Protein AF-0000000085166674 (afdb_homodimer)

Solvent-accessible surface area (backbone atoms only — not comparable to full-atom values): 11772 Å² total; per-residue (Å²): 136,63,72,42,78,41,82,43,73,46,88,88,40,80,41,84,42,77,39,52,78,85,43,55,67,55,48,51,47,13,45,51,51,47,33,51,43,28,47,54,45,48,70,67,62,82,56,75,58,70,41,57,31,26,42,51,33,25,36,53,46,33,36,51,39,54,46,49,56,43,70,44,72,99,48,59,81,60,51,73,67,53,46,55,50,47,50,51,46,48,52,46,48,52,48,54,67,60,43,74,74,60,71,81,116,134,62,74,42,79,42,82,43,71,45,90,88,38,81,41,84,43,77,38,50,76,84,42,56,66,56,48,51,48,13,46,52,51,46,33,50,42,28,48,52,46,48,70,67,62,81,56,75,59,69,42,56,29,26,43,50,32,24,33,53,45,34,36,51,39,52,48,49,57,42,69,44,71,99,49,59,80,60,50,72,68,53,45,54,50,46,50,50,45,48,52,46,47,52,49,55,68,61,43,74,76,59,72,80,117

Radius of gyration: 18.5 Å; Cα contacts (8 Å, |Δi|>4): 205; chains: 2; bounding box: 63×45×44 Å

Structure (mmCIF, N/CA/C/O backbone):
data_AF-0000000085166674-model_v1
#
loop_
_entity.id
_entity.type
_entity.pdbx_description
1 polymer 'Cell division protein ZapA'
#
loop_
_atom_site.group_PDB
_atom_site.id
_atom_site.type_symbol
_atom_site.label_atom_id
_atom_site.label_alt_id
_atom_site.label_comp_id
_atom_site.label_asym_id
_atom_site.label_entity_id
_atom_site.label_seq_id
_atom_site.pdbx_PDB_ins_code
_atom_site.Cartn_x
_atom_site.Cartn_y
_atom_site.Cartn_z
_atom_site.occupancy
_atom_site.B_iso_or_equiv
_atom_site.auth_seq_id
_atom_site.auth_comp_id
_atom_site.auth_asym_id
_atom_site.auth_atom_id
_atom_site.pdbx_PDB_model_num
ATOM 1 N N . MET A 1 1 ? -24.234 -0.549 10.914 1 54.66 1 MET A N 1
ATOM 2 C CA . MET A 1 1 ? -23.578 0.033 9.742 1 54.66 1 MET A CA 1
ATOM 3 C C . MET A 1 1 ? -23.438 -0.997 8.625 1 54.66 1 MET A C 1
ATOM 5 O O . MET A 1 1 ? -23.031 -2.135 8.875 1 54.66 1 MET A O 1
ATOM 9 N N . SER A 1 2 ? -24.25 -0.96 7.48 1 74.69 2 SER A N 1
ATOM 10 C CA . SER A 1 2 ? -24.453 -1.969 6.445 1 74.69 2 SER A CA 1
ATOM 11 C C . SER A 1 2 ? -23.203 -2.109 5.566 1 74.69 2 SER A C 1
ATOM 13 O O . SER A 1 2 ? -22.594 -1.109 5.184 1 74.69 2 SER A O 1
ATOM 15 N N . THR A 1 3 ? -22.578 -3.293 5.539 1 79.88 3 THR A N 1
ATOM 16 C CA . THR A 1 3 ? -21.453 -3.594 4.66 1 79.88 3 THR A CA 1
ATOM 17 C C . THR A 1 3 ? -21.938 -3.867 3.238 1 79.88 3 THR A C 1
ATOM 19 O O . THR A 1 3 ? -22.953 -4.539 3.039 1 79.88 3 THR A O 1
ATOM 22 N N . ILE A 1 4 ? -21.344 -3.129 2.271 1 84.06 4 ILE A N 1
ATOM 23 C CA . ILE A 1 4 ? -21.672 -3.338 0.869 1 84.06 4 ILE A CA 1
ATOM 24 C C . ILE A 1 4 ? -20.5 -4 0.149 1 84.06 4 ILE A C 1
ATOM 26 O O . ILE A 1 4 ? -19.344 -3.82 0.535 1 84.06 4 ILE A O 1
ATOM 30 N N . GLN A 1 5 ? -20.938 -4.797 -0.819 1 88.25 5 GLN A N 1
ATOM 31 C CA . GLN A 1 5 ? -19.938 -5.477 -1.628 1 88.25 5 GLN A CA 1
ATOM 32 C C . GLN A 1 5 ? -19.703 -4.746 -2.947 1 88.25 5 GLN A C 1
ATOM 34 O O . GLN A 1 5 ? -20.656 -4.344 -3.617 1 88.25 5 GLN A O 1
ATOM 39 N N . ILE A 1 6 ? -18.406 -4.547 -3.213 1 87.19 6 ILE A N 1
ATOM 40 C CA . ILE A 1 6 ? -18.078 -3.906 -4.48 1 87.19 6 ILE A CA 1
ATOM 41 C C . ILE A 1 6 ? -17.156 -4.812 -5.293 1 87.19 6 ILE A C 1
ATOM 43 O O . ILE A 1 6 ? -16.375 -5.582 -4.723 1 87.19 6 ILE A O 1
ATOM 47 N N . GLN A 1 7 ? -17.344 -4.703 -6.676 1 91.94 7 GLN A N 1
ATOM 48 C CA . GLN A 1 7 ? -16.469 -5.438 -7.582 1 91.94 7 GLN A CA 1
ATOM 49 C C . GLN A 1 7 ? -15.383 -4.531 -8.148 1 91.94 7 GLN A C 1
ATOM 51 O O . GLN A 1 7 ? -15.664 -3.426 -8.617 1 91.94 7 GLN A O 1
ATOM 56 N N . ALA A 1 8 ? -14.141 -5.023 -8 1 91.88 8 ALA A N 1
ATOM 57 C CA . ALA A 1 8 ? -13.016 -4.262 -8.531 1 91.88 8 ALA A CA 1
ATOM 58 C C . ALA A 1 8 ? -12.141 -5.125 -9.43 1 91.88 8 ALA A C 1
ATOM 60 O O . ALA A 1 8 ? -12.062 -6.344 -9.25 1 91.88 8 ALA A O 1
ATOM 61 N N . MET A 1 9 ? -11.609 -4.441 -10.461 1 94 9 MET A N 1
ATOM 62 C CA . MET A 1 9 ? -10.688 -5.125 -11.367 1 94 9 MET A CA 1
ATOM 63 C C . MET A 1 9 ? -9.258 -4.633 -11.172 1 94 9 MET A C 1
ATOM 65 O O . MET A 1 9 ? -8.992 -3.436 -11.273 1 94 9 MET A O 1
ATOM 69 N N . ILE A 1 10 ? -8.414 -5.59 -10.805 1 95.56 10 ILE A N 1
ATOM 70 C CA . ILE A 1 10 ? -7 -5.262 -10.641 1 95.56 10 ILE A CA 1
ATOM 71 C C . ILE A 1 10 ? -6.152 -6.176 -11.523 1 95.56 10 ILE A C 1
ATOM 73 O O . ILE A 1 10 ? -6.207 -7.402 -11.391 1 95.56 10 ILE A O 1
ATOM 77 N N . MET A 1 11 ? -5.332 -5.582 -12.367 1 94.31 11 MET A N 1
ATOM 78 C CA . MET A 1 11 ? -4.484 -6.336 -13.289 1 94.31 11 MET A CA 1
ATOM 79 C C . MET A 1 11 ? -5.297 -7.375 -14.055 1 94.31 11 MET A C 1
ATOM 81 O O . MET A 1 11 ? -4.902 -8.539 -14.133 1 94.31 11 MET A O 1
ATOM 85 N N . GLY A 1 12 ? -6.461 -7.004 -14.453 1 92.44 12 GLY A N 1
ATOM 86 C CA . GLY A 1 12 ? -7.312 -7.855 -15.266 1 92.44 12 GLY A CA 1
ATOM 87 C C . GLY A 1 12 ? -8.055 -8.898 -14.461 1 92.44 12 GLY A C 1
ATOM 88 O O . GLY A 1 12 ? -8.797 -9.711 -15.023 1 92.44 12 GLY A O 1
ATOM 89 N N . GLN A 1 13 ? -7.887 -8.93 -13.18 1 92.44 13 GLN A N 1
ATOM 90 C CA . GLN A 1 13 ? 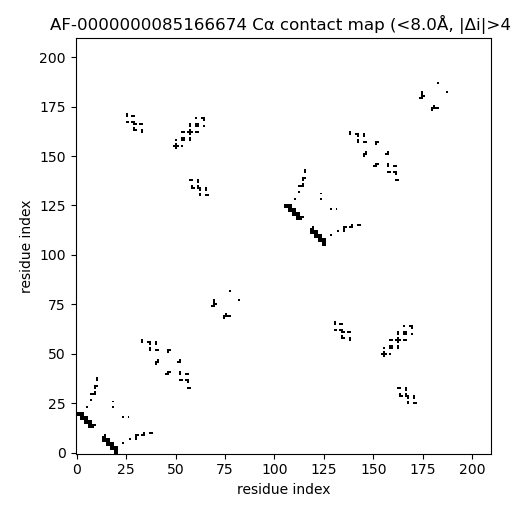-8.555 -9.883 -12.297 1 92.44 13 GLN A CA 1
ATOM 91 C C . GLN A 1 13 ? -9.641 -9.203 -11.469 1 92.44 13 GLN A C 1
ATOM 93 O O . GLN A 1 13 ? -9.445 -8.094 -10.977 1 92.44 13 GLN A O 1
ATOM 98 N N . SER A 1 14 ? -10.758 -9.875 -11.336 1 93.19 14 SER A N 1
ATOM 99 C CA . SER A 1 14 ? -11.898 -9.32 -10.609 1 93.19 14 SER A CA 1
ATOM 100 C C . SER A 1 14 ? -11.852 -9.703 -9.133 1 93.19 14 SER A C 1
ATOM 102 O O . SER A 1 14 ? -11.578 -10.859 -8.797 1 93.19 14 SER A O 1
ATOM 104 N N . TYR A 1 15 ? -12.031 -8.703 -8.289 1 90.31 15 TYR A N 1
ATOM 105 C CA . TYR A 1 15 ? -12.055 -8.898 -6.844 1 90.31 15 TYR A CA 1
ATOM 106 C C . TYR A 1 15 ? -13.352 -8.375 -6.238 1 90.31 15 TYR A C 1
ATOM 108 O O . TYR A 1 15 ? -13.852 -7.324 -6.652 1 90.31 15 TYR A O 1
ATOM 116 N N . THR A 1 16 ? -13.93 -9.148 -5.316 1 91.25 16 THR A N 1
ATOM 117 C CA . THR A 1 16 ? -15.094 -8.695 -4.562 1 91.25 16 THR A CA 1
ATOM 118 C C . THR A 1 16 ? -14.68 -8.141 -3.203 1 91.25 16 THR A C 1
ATOM 120 O O . THR A 1 16 ? -14.133 -8.875 -2.371 1 91.25 16 THR A O 1
ATOM 123 N N . LEU A 1 17 ? -14.891 -6.848 -3.047 1 88.5 17 LEU A N 1
ATOM 124 C CA . LEU A 1 17 ? -14.469 -6.16 -1.83 1 88.5 17 LEU A CA 1
ATOM 125 C C . LEU A 1 17 ? -15.672 -5.699 -1.019 1 88.5 17 LEU A C 1
ATOM 127 O O . LEU A 1 17 ? -16.703 -5.312 -1.585 1 88.5 17 LEU A O 1
ATOM 131 N N . ALA A 1 18 ? -15.523 -5.859 0.328 1 85.06 18 ALA A N 1
ATOM 132 C CA . ALA A 1 18 ? -16.578 -5.391 1.219 1 85.06 18 ALA A CA 1
ATOM 133 C C . ALA A 1 18 ? -16.172 -4.109 1.938 1 85.06 18 ALA A C 1
ATOM 135 O O . ALA A 1 18 ? -15.023 -3.98 2.375 1 85.06 18 ALA A O 1
ATOM 136 N N . CYS A 1 19 ? -17.031 -3.182 1.914 1 81.94 19 CYS A N 1
ATOM 137 C CA . CYS A 1 19 ? -16.75 -1.935 2.623 1 81.94 19 CYS A CA 1
ATOM 138 C C . CYS A 1 19 ? -18.031 -1.372 3.24 1 81.94 19 CYS A C 1
ATOM 140 O O . CYS A 1 19 ? -19.125 -1.852 2.951 1 81.94 19 CYS A O 1
ATOM 142 N N . GLN A 1 20 ? -17.781 -0.465 4.23 1 78.44 20 GLN A N 1
ATOM 143 C CA . GLN A 1 20 ? -18.922 0.229 4.824 1 78.44 20 GLN A CA 1
ATOM 144 C C . GLN A 1 20 ? -19.562 1.202 3.834 1 78.44 20 GLN A C 1
ATOM 146 O O . GLN A 1 20 ? -18.875 1.704 2.934 1 78.44 20 GLN A O 1
ATOM 151 N N . GLU A 1 21 ? -20.844 1.424 4.207 1 79.75 21 GLU A N 1
ATOM 152 C CA . GLU A 1 21 ? -21.562 2.391 3.379 1 79.75 21 GLU A CA 1
ATOM 153 C C . GLU A 1 21 ? -20.906 3.77 3.453 1 79.75 21 GLU A C 1
ATOM 155 O O . GLU A 1 21 ? -20.578 4.25 4.543 1 79.75 21 GLU A O 1
ATOM 160 N N . GLY A 1 22 ? -20.453 4.383 2.367 1 77.69 22 GLY A N 1
ATOM 161 C CA . GLY A 1 22 ? -19.812 5.691 2.344 1 77.69 22 GLY A CA 1
ATOM 162 C C . GLY A 1 22 ? -18.344 5.633 2.029 1 77.69 22 GLY A C 1
ATOM 163 O O . GLY A 1 22 ? -17.719 6.652 1.712 1 77.69 22 GLY A O 1
ATOM 164 N N . GLU A 1 23 ? -17.828 4.438 2.123 1 76.5 23 GLU A N 1
ATOM 165 C CA . GLU A 1 23 ? -16.406 4.277 1.884 1 76.5 23 GLU A CA 1
ATOM 166 C C . GLU A 1 23 ? -16.125 3.744 0.479 1 76.5 23 GLU A C 1
ATOM 168 O O . GLU A 1 23 ? -14.992 3.438 0.132 1 76.5 23 GLU A O 1
ATOM 173 N N . GLN A 1 24 ? -17.125 3.729 -0.281 1 83 24 GLN A N 1
ATOM 174 C CA . GLN A 1 24 ? -17.031 3.131 -1.608 1 83 24 GLN A CA 1
ATOM 175 C C . GLN A 1 24 ? -16.078 3.922 -2.502 1 83 24 GLN A C 1
ATOM 177 O O . GLN A 1 24 ? -15.242 3.342 -3.188 1 83 24 GLN A O 1
ATOM 182 N N . ALA A 1 25 ? -16.266 5.191 -2.447 1 82.44 25 ALA A N 1
ATOM 183 C CA . ALA A 1 25 ? -15.438 6.055 -3.289 1 82.44 25 ALA A CA 1
ATOM 184 C C . ALA A 1 25 ? -13.961 5.934 -2.918 1 82.44 25 ALA A C 1
ATOM 186 O O . ALA A 1 25 ? -13.102 5.836 -3.795 1 82.44 25 ALA A O 1
ATOM 187 N N . ALA A 1 26 ? -13.734 5.871 -1.628 1 79.56 26 ALA A N 1
ATOM 188 C CA . ALA A 1 26 ? -12.367 5.742 -1.144 1 79.56 26 ALA A CA 1
ATOM 189 C C . ALA A 1 26 ? -11.758 4.402 -1.558 1 79.56 26 ALA A C 1
ATOM 191 O O . ALA A 1 26 ? -10.594 4.332 -1.948 1 79.56 26 ALA A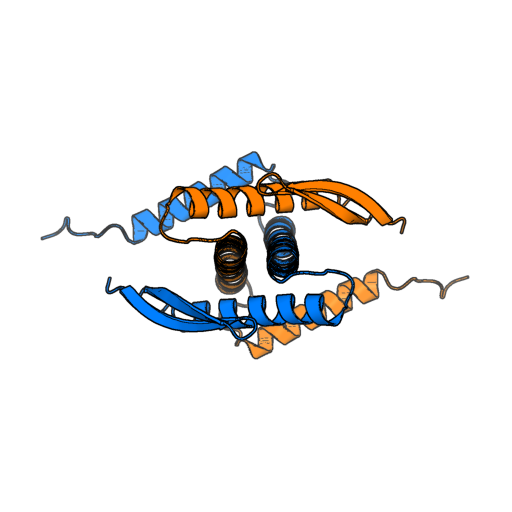 O 1
ATOM 192 N N . LEU A 1 27 ? -12.602 3.389 -1.561 1 86.12 27 LEU A N 1
ATOM 193 C CA . LEU A 1 27 ? -12.156 2.051 -1.93 1 86.12 27 LEU A CA 1
ATOM 194 C C . LEU A 1 27 ? -11.859 1.97 -3.424 1 86.12 27 LEU A C 1
ATOM 196 O O . LEU A 1 27 ? -10.875 1.347 -3.836 1 86.12 27 LEU A O 1
ATOM 200 N N . HIS A 1 28 ? -12.625 2.633 -4.145 1 90.12 28 HIS A N 1
ATOM 201 C CA . HIS A 1 28 ? -12.414 2.654 -5.586 1 90.12 28 HIS A CA 1
ATOM 202 C C . HIS A 1 28 ? -11.102 3.354 -5.938 1 90.12 28 HIS A C 1
ATOM 204 O O . HIS A 1 28 ? -10.383 2.916 -6.836 1 90.12 28 HIS A O 1
ATOM 210 N N . HIS A 1 29 ? -10.844 4.336 -5.195 1 89.5 29 HIS A N 1
ATOM 211 C CA . HIS A 1 29 ? -9.594 5.062 -5.414 1 89.5 29 HIS A CA 1
ATOM 212 C C . HIS A 1 29 ? -8.391 4.211 -5.035 1 89.5 29 HIS A C 1
ATOM 214 O O . HIS A 1 29 ? -7.367 4.23 -5.727 1 89.5 29 HIS A O 1
ATOM 220 N N . ALA A 1 30 ? -8.555 3.562 -3.965 1 92.12 30 ALA A N 1
ATOM 221 C CA . ALA A 1 30 ? -7.488 2.668 -3.529 1 92.12 30 ALA A CA 1
ATOM 222 C C . ALA A 1 30 ? -7.219 1.59 -4.574 1 92.12 30 ALA A C 1
ATOM 224 O O . ALA A 1 30 ? -6.062 1.289 -4.879 1 92.12 30 ALA A O 1
ATOM 225 N N . VAL A 1 31 ? -8.281 1.129 -5.137 1 95.19 31 VAL A N 1
ATOM 226 C CA . VAL A 1 31 ? -8.188 0.101 -6.168 1 95.19 31 VAL A CA 1
ATOM 227 C C . VAL A 1 31 ? -7.449 0.659 -7.383 1 95.19 31 VAL A C 1
ATOM 229 O O . VAL A 1 31 ? -6.531 0.023 -7.906 1 95.19 31 VAL A O 1
ATOM 232 N N . ALA A 1 32 ? -7.84 1.795 -7.805 1 93.19 32 ALA A N 1
ATOM 233 C CA . ALA A 1 32 ? -7.234 2.434 -8.977 1 93.19 32 ALA A CA 1
ATOM 234 C C . ALA A 1 32 ? -5.754 2.713 -8.742 1 93.19 32 ALA A C 1
ATOM 236 O O . ALA A 1 32 ? -4.93 2.508 -9.633 1 93.19 32 ALA A O 1
ATOM 237 N N . TYR A 1 33 ? -5.457 3.178 -7.562 1 92.81 33 TYR A N 1
ATOM 238 C CA . TYR A 1 33 ? -4.082 3.52 -7.211 1 92.81 33 TYR A CA 1
ATOM 239 C C . TYR A 1 33 ? -3.189 2.283 -7.234 1 92.81 33 TYR A C 1
ATOM 241 O O . TYR A 1 33 ? -2.115 2.297 -7.84 1 92.81 33 TYR A O 1
ATOM 249 N N . LEU A 1 34 ? -3.676 1.221 -6.582 1 95.69 34 LEU A N 1
ATOM 250 C CA . LEU A 1 34 ? -2.918 -0.026 -6.574 1 95.69 34 LEU A CA 1
ATOM 251 C C . LEU A 1 34 ? -2.771 -0.586 -7.984 1 95.69 34 LEU A C 1
ATOM 253 O O . LEU A 1 34 ? -1.681 -0.998 -8.383 1 95.69 34 LEU A O 1
ATOM 257 N N . ASP A 1 35 ? -3.861 -0.575 -8.742 1 96 35 ASP A N 1
ATOM 258 C CA . ASP A 1 35 ? -3.832 -1.076 -10.109 1 96 35 ASP A CA 1
ATOM 259 C C . ASP A 1 35 ? -2.803 -0.323 -10.945 1 96 35 ASP A C 1
ATOM 261 O O . ASP A 1 35 ? -2.043 -0.933 -11.703 1 96 35 ASP A O 1
ATOM 265 N N . GLN A 1 36 ? -2.785 0.944 -10.82 1 94.5 36 GLN A N 1
ATOM 266 C CA . GLN A 1 36 ? -1.85 1.788 -11.555 1 94.5 36 GLN A CA 1
ATOM 267 C C . GLN A 1 36 ? -0.406 1.467 -11.18 1 94.5 36 GLN A C 1
ATOM 269 O O . GLN A 1 36 ? 0.46 1.368 -12.055 1 94.5 36 GLN A O 1
ATOM 274 N N . LYS A 1 37 ? -0.174 1.324 -9.922 1 94.06 37 LYS A N 1
ATOM 275 C CA . LYS A 1 37 ? 1.172 1.019 -9.445 1 94.06 37 LYS A CA 1
ATOM 276 C C . LYS A 1 37 ? 1.638 -0.343 -9.953 1 94.06 37 LYS A C 1
ATOM 278 O O . LYS A 1 37 ? 2.773 -0.487 -10.414 1 94.06 37 LYS A O 1
ATOM 283 N N . MET A 1 38 ? 0.761 -1.26 -9.891 1 96.06 38 MET A N 1
ATOM 284 C CA . MET A 1 38 ? 1.098 -2.604 -10.352 1 96.06 38 MET A CA 1
ATOM 285 C C . MET A 1 38 ? 1.368 -2.609 -11.852 1 96.06 38 MET A C 1
ATOM 287 O O . MET A 1 38 ? 2.314 -3.25 -12.312 1 96.06 38 MET A O 1
ATOM 291 N N . ARG A 1 39 ? 0.602 -1.911 -12.57 1 95.75 39 ARG A N 1
ATOM 292 C CA . ARG A 1 39 ? 0.795 -1.838 -14.016 1 95.75 39 ARG A CA 1
ATOM 293 C C . ARG A 1 39 ? 2.113 -1.152 -14.359 1 95.75 39 ARG A C 1
ATOM 295 O O . ARG A 1 39 ? 2.82 -1.576 -15.273 1 95.75 39 ARG A O 1
ATOM 302 N N . ALA A 1 40 ? 2.371 -0.102 -13.656 1 92.31 40 ALA A N 1
ATOM 303 C CA . ALA A 1 40 ? 3.627 0.612 -13.867 1 92.31 40 ALA A CA 1
ATOM 304 C C . ALA A 1 40 ? 4.824 -0.309 -13.656 1 92.31 40 ALA A C 1
ATOM 306 O O . ALA A 1 40 ? 5.781 -0.286 -14.438 1 92.31 40 ALA A O 1
ATOM 307 N N . ILE A 1 41 ? 4.781 -1.132 -12.703 1 92.56 41 ILE A N 1
ATOM 308 C CA . ILE A 1 41 ? 5.855 -2.064 -12.383 1 92.56 41 ILE A CA 1
ATOM 309 C C . ILE A 1 41 ? 5.941 -3.145 -13.453 1 92.56 41 ILE A C 1
ATOM 311 O O . ILE A 1 41 ? 7.031 -3.496 -13.906 1 92.56 41 ILE A O 1
ATOM 315 N N . ARG A 1 42 ? 4.777 -3.648 -13.766 1 94.06 42 ARG A N 1
ATOM 316 C CA . ARG A 1 42 ? 4.727 -4.645 -14.836 1 94.06 42 ARG A CA 1
ATOM 317 C C . ARG A 1 42 ? 5.344 -4.102 -16.125 1 94.06 42 ARG A C 1
ATOM 319 O O . ARG A 1 42 ? 6.148 -4.777 -16.766 1 94.06 42 ARG A O 1
ATOM 326 N N . ASP A 1 43 ? 4.984 -2.887 -16.422 1 93.44 43 ASP A N 1
ATOM 327 C CA . ASP A 1 43 ? 5.398 -2.289 -17.688 1 93.44 43 ASP A CA 1
ATOM 328 C C . ASP A 1 43 ? 6.887 -1.96 -17.672 1 93.44 43 ASP A C 1
ATOM 330 O O . ASP A 1 43 ? 7.52 -1.883 -18.734 1 93.44 43 ASP A O 1
ATOM 334 N N . ALA A 1 44 ? 7.391 -1.674 -16.484 1 87.81 44 ALA A N 1
ATOM 335 C CA . ALA A 1 44 ? 8.828 -1.436 -16.359 1 87.81 44 ALA A CA 1
ATOM 336 C C . ALA A 1 44 ? 9.625 -2.684 -16.719 1 87.81 44 ALA A C 1
ATOM 338 O O . ALA A 1 44 ? 10.789 -2.592 -17.109 1 87.81 44 ALA A O 1
ATOM 339 N N . GLY A 1 45 ? 9.094 -3.922 -16.656 1 86 45 GLY A N 1
ATOM 340 C CA . GLY A 1 45 ? 9.625 -5.16 -17.203 1 86 45 GLY A CA 1
ATOM 341 C C . GLY A 1 45 ? 10.727 -5.762 -16.344 1 86 45 GLY A C 1
ATOM 342 O O . GLY A 1 45 ? 11.352 -6.75 -16.734 1 86 45 GLY A O 1
ATOM 343 N N . ARG A 1 46 ? 11.031 -5.223 -15.266 1 83.81 46 ARG A N 1
ATOM 344 C CA . ARG A 1 46 ? 12.133 -5.715 -14.438 1 83.81 46 ARG A CA 1
ATOM 345 C C . ARG A 1 46 ? 11.68 -6.875 -13.562 1 83.81 46 ARG A C 1
ATOM 347 O O . ARG A 1 46 ? 12.484 -7.719 -13.172 1 83.81 46 ARG A O 1
ATOM 354 N N . ILE A 1 47 ? 10.414 -6.969 -13.266 1 88.5 47 ILE A N 1
ATOM 355 C CA . ILE A 1 47 ? 9.867 -7.949 -12.328 1 88.5 47 ILE A CA 1
ATOM 356 C C . ILE A 1 47 ? 8.938 -8.906 -13.07 1 88.5 47 ILE A C 1
ATOM 358 O O . ILE A 1 47 ? 8.062 -8.477 -13.82 1 88.5 47 ILE A O 1
ATOM 362 N N . LYS A 1 48 ? 9.297 -10.109 -12.812 1 88.5 48 LYS A N 1
ATOM 363 C CA . LYS A 1 48 ? 8.469 -11.133 -13.438 1 88.5 48 LYS A CA 1
ATOM 364 C C . LYS A 1 48 ? 7.484 -11.727 -12.43 1 88.5 48 LYS A 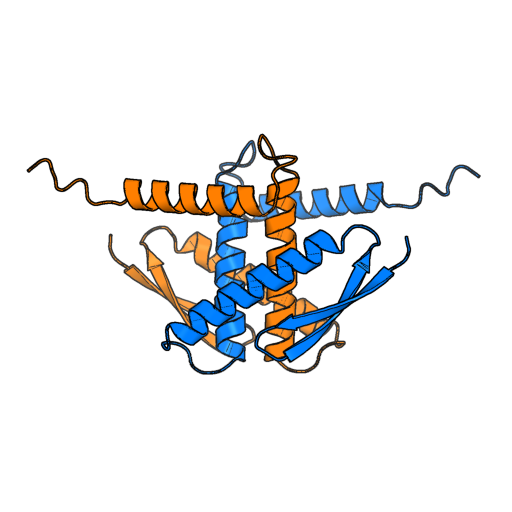C 1
ATOM 366 O O . LYS A 1 48 ? 7.836 -11.938 -11.266 1 88.5 48 LYS A O 1
ATOM 371 N N . GLY A 1 49 ? 6.137 -12 -12.844 1 91.38 49 GLY A N 1
ATOM 372 C CA . GLY A 1 49 ? 5.145 -12.617 -11.977 1 91.38 49 GLY A CA 1
ATOM 373 C C . GLY A 1 49 ? 4.227 -11.609 -11.312 1 91.38 49 GLY A C 1
ATOM 374 O O . GLY A 1 49 ? 4.688 -10.594 -10.781 1 91.38 49 GLY A O 1
ATOM 375 N N . THR A 1 50 ? 2.988 -11.875 -11.297 1 91.5 50 THR A N 1
ATOM 376 C CA . THR A 1 50 ? 1.97 -10.969 -10.773 1 91.5 50 THR A CA 1
ATOM 377 C C . THR A 1 50 ? 2.098 -10.836 -9.258 1 91.5 50 THR A C 1
ATOM 379 O O . THR A 1 50 ? 1.856 -9.766 -8.695 1 91.5 50 THR A O 1
ATOM 382 N N . ASP A 1 51 ? 2.545 -11.93 -8.68 1 91.31 51 ASP A N 1
ATOM 383 C CA . ASP A 1 51 ? 2.703 -11.914 -7.227 1 91.31 51 ASP A CA 1
ATOM 384 C C . ASP A 1 51 ? 3.812 -10.961 -6.801 1 91.31 51 ASP A C 1
ATOM 386 O O . ASP A 1 51 ? 3.615 -10.133 -5.91 1 91.31 51 ASP A O 1
ATOM 390 N N . ARG A 1 52 ? 4.98 -11.055 -7.48 1 94 52 ARG A N 1
ATOM 391 C CA . ARG A 1 52 ? 6.098 -10.172 -7.164 1 94 52 ARG A CA 1
ATOM 392 C C . ARG A 1 52 ? 5.754 -8.719 -7.484 1 94 52 ARG A C 1
ATOM 394 O O . ARG A 1 52 ? 6.121 -7.809 -6.742 1 94 52 ARG A O 1
ATOM 401 N N . ILE A 1 53 ? 4.977 -8.57 -8.523 1 95.62 53 ILE A N 1
ATOM 402 C CA . ILE A 1 53 ? 4.551 -7.23 -8.914 1 95.62 53 ILE A CA 1
ATOM 403 C C . ILE A 1 53 ? 3.66 -6.629 -7.832 1 95.62 53 ILE A C 1
ATOM 405 O O . ILE A 1 53 ? 3.846 -5.477 -7.43 1 95.62 53 ILE A O 1
ATOM 409 N N . ALA A 1 54 ? 2.725 -7.461 -7.367 1 96.38 54 ALA A N 1
ATOM 410 C CA . ALA A 1 54 ? 1.815 -7.016 -6.312 1 96.38 54 ALA A CA 1
ATOM 411 C C . ALA A 1 54 ? 2.582 -6.637 -5.051 1 96.38 54 ALA A C 1
ATOM 413 O O . ALA A 1 54 ? 2.318 -5.594 -4.445 1 96.38 54 ALA A O 1
ATOM 414 N N . VAL A 1 55 ? 3.561 -7.379 -4.703 1 95.94 55 VAL A N 1
ATOM 415 C CA . VAL A 1 55 ? 4.359 -7.141 -3.506 1 95.94 55 VAL A CA 1
ATOM 416 C C . VAL A 1 55 ? 5.148 -5.844 -3.66 1 95.94 55 VAL A C 1
ATOM 418 O O . VAL A 1 55 ? 5.172 -5.012 -2.75 1 95.94 55 VAL A O 1
ATOM 421 N N . MET A 1 56 ? 5.676 -5.621 -4.812 1 95.19 56 MET A N 1
ATOM 422 C CA . MET A 1 56 ? 6.465 -4.422 -5.07 1 95.19 56 MET A CA 1
ATOM 423 C C . MET A 1 56 ? 5.586 -3.174 -5.023 1 95.19 56 MET A C 1
ATOM 425 O O . MET A 1 56 ? 5.988 -2.146 -4.477 1 95.19 56 MET A O 1
ATOM 429 N N . ALA A 1 57 ? 4.48 -3.359 -5.609 1 96.06 57 ALA A N 1
ATOM 430 C CA . ALA A 1 57 ? 3.535 -2.246 -5.57 1 96.06 57 ALA A CA 1
ATOM 431 C C . ALA A 1 57 ? 3.119 -1.925 -4.141 1 96.06 57 ALA A C 1
ATOM 433 O O . ALA A 1 57 ? 3.125 -0.761 -3.73 1 96.06 57 ALA A O 1
ATOM 434 N N . GLY A 1 58 ? 2.73 -2.98 -3.406 1 96.25 58 GLY A N 1
ATOM 435 C CA . GLY A 1 58 ? 2.389 -2.818 -2.004 1 96.25 58 GLY A CA 1
ATOM 436 C C . GLY A 1 58 ? 3.498 -2.186 -1.188 1 96.25 58 GLY A C 1
ATOM 437 O O . GLY A 1 58 ? 3.244 -1.32 -0.346 1 96.25 58 GLY A O 1
ATOM 438 N N . LEU A 1 59 ? 4.711 -2.592 -1.478 1 93.56 59 LEU A N 1
ATOM 439 C CA . LEU A 1 59 ? 5.875 -2.051 -0.784 1 93.56 59 LEU A CA 1
ATOM 440 C C . LEU A 1 59 ? 6.043 -0.563 -1.08 1 93.56 59 LEU A C 1
ATOM 442 O O . LEU A 1 59 ? 6.316 0.227 -0.174 1 93.56 59 LEU A O 1
ATOM 446 N N . GLY A 1 60 ? 5.914 -0.198 -2.275 1 91.44 60 GLY A N 1
ATOM 447 C CA . GLY A 1 60 ? 5.965 1.204 -2.658 1 91.44 60 GLY A CA 1
ATOM 448 C C . GLY A 1 60 ? 4.934 2.055 -1.945 1 91.44 60 GLY A C 1
ATOM 449 O O . GLY A 1 60 ? 5.246 3.143 -1.455 1 91.44 60 GLY A O 1
ATOM 450 N N . ILE A 1 61 ? 3.74 1.533 -1.889 1 92.56 61 ILE A N 1
ATOM 451 C CA . ILE A 1 61 ? 2.65 2.258 -1.246 1 92.56 61 ILE A CA 1
ATOM 452 C C . ILE A 1 61 ? 2.908 2.352 0.256 1 92.56 61 ILE A C 1
ATOM 454 O O . ILE A 1 61 ? 2.674 3.396 0.868 1 92.56 61 ILE A O 1
ATOM 458 N N . ALA A 1 62 ? 3.398 1.29 0.854 1 92.69 62 ALA A N 1
ATOM 459 C CA . ALA A 1 62 ? 3.738 1.277 2.275 1 92.69 62 ALA A CA 1
ATOM 460 C C . ALA A 1 62 ? 4.809 2.318 2.592 1 92.69 62 ALA A C 1
ATOM 462 O O . ALA A 1 62 ? 4.715 3.031 3.594 1 92.69 62 ALA A O 1
ATOM 463 N N . ALA A 1 63 ? 5.809 2.438 1.743 1 86.69 63 ALA A N 1
ATOM 464 C CA . ALA A 1 63 ? 6.871 3.42 1.934 1 86.69 63 ALA A CA 1
ATOM 465 C C . ALA A 1 63 ? 6.324 4.844 1.876 1 86.69 63 ALA A C 1
ATOM 467 O O . ALA A 1 63 ? 6.711 5.695 2.676 1 86.69 63 ALA A O 1
ATOM 468 N N . GLU A 1 64 ? 5.445 5.051 0.952 1 84.25 64 GLU A N 1
ATOM 469 C CA . GLU A 1 64 ? 4.809 6.359 0.81 1 84.25 64 GLU A CA 1
ATOM 470 C C . GLU A 1 64 ? 3.988 6.711 2.047 1 84.25 64 GLU A C 1
ATOM 472 O O . GLU A 1 64 ? 4.043 7.84 2.535 1 84.25 64 GLU A O 1
ATOM 477 N N . LEU A 1 65 ? 3.215 5.762 2.514 1 84.56 65 LEU A N 1
ATOM 478 C CA . LEU A 1 65 ? 2.377 5.941 3.693 1 84.56 65 LEU A CA 1
ATOM 479 C C . LEU A 1 65 ? 3.221 6.301 4.91 1 84.56 65 LEU A C 1
ATOM 481 O O . LEU A 1 65 ? 2.918 7.266 5.617 1 84.56 65 LEU A O 1
ATOM 485 N N . LEU A 1 66 ? 4.332 5.594 5.07 1 80.88 66 LEU A N 1
ATOM 486 C CA . LEU A 1 66 ? 5.188 5.789 6.238 1 80.88 66 LEU A CA 1
ATOM 487 C C . LEU A 1 66 ? 5.949 7.105 6.141 1 80.88 66 LEU A C 1
ATOM 489 O O . LEU A 1 66 ? 6.184 7.77 7.152 1 80.88 66 LEU A O 1
ATOM 493 N N . SER A 1 67 ? 6.289 7.418 4.879 1 79.56 67 SER A N 1
ATOM 494 C CA . SER A 1 67 ? 6.953 8.703 4.656 1 79.56 67 SER A CA 1
ATOM 495 C C . SER A 1 67 ? 6.027 9.867 4.98 1 79.56 67 SER A C 1
ATOM 497 O O . SER A 1 67 ? 6.461 10.875 5.547 1 79.56 67 SER A O 1
ATOM 499 N N . MET A 1 68 ? 4.824 9.766 4.578 1 74.69 68 MET A N 1
ATOM 500 C CA . MET A 1 68 ? 3.83 10.797 4.859 1 74.69 68 MET A CA 1
ATOM 501 C C . MET A 1 68 ? 3.586 10.914 6.363 1 74.69 68 MET A C 1
ATOM 503 O O . MET A 1 68 ? 3.377 12.016 6.875 1 74.69 68 MET A O 1
ATOM 507 N N . GLN A 1 69 ? 3.582 9.859 6.895 1 68.69 69 GLN A N 1
ATOM 508 C CA . GLN A 1 69 ? 3.373 9.844 8.336 1 68.69 69 GLN A CA 1
ATOM 509 C C . GLN A 1 69 ? 4.531 10.516 9.07 1 68.69 69 GLN A C 1
ATOM 511 O O . GLN A 1 69 ? 4.328 11.18 10.086 1 68.69 69 GLN A O 1
ATOM 516 N N . ARG A 1 70 ? 5.781 10.398 8.445 1 65.31 70 ARG A N 1
ATOM 517 C CA . ARG A 1 70 ? 6.965 11.016 9.031 1 65.31 70 ARG A CA 1
ATOM 518 C C . ARG A 1 70 ? 6.984 12.516 8.758 1 65.31 70 ARG A C 1
ATOM 520 O O . ARG A 1 70 ? 7.402 13.305 9.609 1 65.31 70 ARG A O 1
ATOM 527 N N . ASN A 1 71 ? 6.797 12.953 7.457 1 58.25 71 ASN A N 1
ATOM 528 C CA . ASN A 1 71 ? 6.875 14.359 7.07 1 58.25 71 ASN A CA 1
ATOM 529 C C . ASN A 1 71 ? 5.715 15.164 7.652 1 58.25 71 ASN A C 1
ATOM 531 O O . ASN A 1 71 ? 5.855 16.359 7.914 1 58.25 71 ASN A O 1
ATOM 535 N N . GLU A 1 72 ? 4.621 14.797 7.418 1 51.97 72 GLU A N 1
ATOM 536 C CA . GLU A 1 72 ? 3.529 15.625 7.91 1 51.97 72 GLU A CA 1
ATOM 537 C C . GLU A 1 72 ? 3.715 15.969 9.383 1 51.97 72 GLU A C 1
ATOM 539 O O . GLU A 1 72 ? 4.504 15.32 10.078 1 51.97 72 GLU A O 1
ATOM 544 N N . GLY A 1 73 ? 2.719 16.578 10.25 1 41.41 73 GLY A N 1
ATOM 545 C CA . GLY A 1 73 ? 2.646 17.453 11.422 1 41.41 73 GLY A CA 1
ATOM 546 C C . GLY A 1 73 ? 3.449 16.922 12.602 1 41.41 73 GLY A C 1
ATOM 547 O O . GLY A 1 73 ? 4.406 16.172 12.422 1 41.41 73 GLY A O 1
ATOM 548 N N . PRO A 1 74 ? 2.684 16.938 13.852 1 38.75 74 PRO A N 1
ATOM 549 C CA . PRO A 1 74 ? 3.143 16.859 15.242 1 38.75 74 PRO A CA 1
ATOM 550 C C . PRO A 1 74 ? 3.961 15.594 15.523 1 38.75 74 PRO A C 1
ATOM 552 O O . PRO A 1 74 ? 4.547 15.469 16.594 1 38.75 74 PRO A O 1
ATOM 555 N N . PHE A 1 75 ? 4.113 14.625 14.656 1 40.47 75 PHE A N 1
ATOM 556 C CA . PHE A 1 75 ? 4.777 13.359 14.961 1 40.47 75 PHE A CA 1
ATOM 557 C C . PHE A 1 75 ? 6.109 13.258 14.227 1 40.47 75 PHE A C 1
ATOM 559 O O . PHE A 1 75 ? 6.668 12.172 14.086 1 40.47 75 PHE A O 1
ATOM 566 N N . ALA A 1 76 ? 6.688 14.125 13.633 1 39.94 76 ALA A N 1
ATOM 567 C CA . ALA A 1 76 ? 8.062 14.406 13.227 1 39.94 76 ALA A CA 1
ATOM 568 C C . ALA A 1 76 ? 9.047 14.078 14.344 1 39.94 76 ALA A C 1
ATOM 570 O O . ALA A 1 76 ? 9 14.688 15.414 1 39.94 76 ALA A O 1
ATOM 571 N N . GLY A 1 77 ? 9.633 12.867 14.328 1 46.72 77 GLY A N 1
ATOM 572 C CA . GLY A 1 77 ? 10.531 12.375 15.359 1 46.72 77 GLY A CA 1
ATOM 573 C C . GLY A 1 77 ? 10.031 11.109 16.031 1 46.72 77 GLY A C 1
ATOM 574 O O . GLY A 1 77 ? 10.633 10.625 16.984 1 46.72 77 GLY A O 1
ATOM 575 N N . MET A 1 78 ? 8.758 10.797 15.938 1 43.38 78 MET A N 1
ATOM 576 C CA . MET A 1 78 ? 8.258 9.648 16.688 1 43.38 78 MET A CA 1
ATOM 577 C C . MET A 1 78 ? 8.867 8.352 16.172 1 43.38 78 MET A C 1
ATOM 579 O O . MET A 1 78 ? 9.055 8.188 14.961 1 43.38 78 MET A O 1
ATOM 583 N N . THR A 1 79 ? 9.375 7.551 17.125 1 44.09 79 THR A N 1
ATOM 584 C CA . THR A 1 79 ? 9.938 6.23 16.859 1 44.09 79 THR A CA 1
ATOM 585 C C . THR A 1 79 ? 8.883 5.289 16.297 1 44.09 79 THR A C 1
ATOM 587 O O . THR A 1 79 ? 7.684 5.559 16.406 1 44.09 79 THR A O 1
ATOM 590 N N . LEU A 1 80 ? 9.227 4.227 15.633 1 41.94 80 LEU A N 1
ATOM 591 C CA . LEU A 1 80 ? 8.336 3.193 15.125 1 41.94 80 LEU A CA 1
ATOM 592 C C . LEU A 1 80 ? 7.34 2.752 16.188 1 41.94 80 LEU A C 1
ATOM 594 O O . LEU A 1 80 ? 6.156 2.559 15.906 1 41.94 80 LEU A O 1
ATOM 598 N N . ALA A 1 81 ? 7.801 2.596 17.281 1 47.81 81 ALA A N 1
ATOM 599 C CA . ALA A 1 81 ? 7 2.17 18.438 1 47.81 81 ALA A CA 1
ATOM 600 C C . ALA A 1 81 ? 5.906 3.189 18.75 1 47.81 81 ALA A C 1
ATOM 602 O O . ALA A 1 81 ? 4.762 2.818 19.016 1 47.81 81 ALA A O 1
ATOM 603 N N . GLN A 1 82 ? 6.258 4.367 18.672 1 47.22 82 GLN A N 1
ATOM 604 C CA . GLN A 1 82 ? 5.301 5.422 18.984 1 47.22 82 GLN A CA 1
ATOM 605 C C . GLN A 1 82 ? 4.246 5.551 17.891 1 47.22 82 GLN A C 1
ATOM 607 O O . GLN A 1 82 ? 3.072 5.797 18.172 1 47.22 82 GLN A O 1
ATOM 612 N N . TRP A 1 83 ? 4.695 5.246 16.906 1 47.47 83 TRP A N 1
ATOM 613 C CA . TRP A 1 83 ? 3.793 5.246 15.75 1 47.47 83 TRP A CA 1
ATOM 614 C C . TRP A 1 83 ? 2.779 4.113 15.852 1 47.47 83 TRP A C 1
ATOM 616 O O . TRP A 1 83 ? 1.587 4.312 15.617 1 47.47 83 TRP A O 1
ATOM 626 N N . GLN A 1 84 ? 3.24 3.014 16.047 1 48.31 84 GLN A N 1
ATOM 627 C CA . GLN A 1 84 ? 2.344 1.882 16.25 1 48.31 84 GLN A CA 1
ATOM 628 C C . GLN A 1 84 ? 1.332 2.172 17.359 1 48.31 84 GLN A C 1
ATOM 630 O O . GLN A 1 84 ? 0.16 1.808 17.25 1 48.31 84 GLN A O 1
ATOM 635 N N . GLN A 1 85 ? 1.745 2.836 18.312 1 49.34 85 GLN A N 1
ATOM 636 C CA . GLN A 1 85 ? 0.865 3.219 19.406 1 49.34 85 GLN A CA 1
ATOM 637 C C . GLN A 1 85 ? -0.175 4.238 18.953 1 49.34 85 GLN A C 1
ATOM 639 O O . GLN A 1 85 ? -1.341 4.16 19.344 1 49.34 85 GLN A O 1
ATOM 644 N N . GLN A 1 86 ? 0.211 5.09 18.203 1 47.28 86 GLN A N 1
ATOM 645 C CA . GLN A 1 86 ? -0.726 6.117 17.766 1 47.28 86 GLN A CA 1
ATOM 646 C C . GLN A 1 86 ? -1.76 5.543 16.797 1 47.28 86 GLN A C 1
ATOM 648 O O . GLN A 1 86 ? -2.938 5.898 16.859 1 47.28 86 GLN A O 1
ATOM 653 N N . ILE A 1 87 ? -1.335 4.73 15.961 1 48.22 87 ILE A N 1
ATOM 654 C CA . ILE A 1 87 ? -2.248 4.016 15.078 1 48.22 87 ILE A CA 1
ATOM 655 C C . ILE A 1 87 ? -3.248 3.213 15.906 1 48.22 87 ILE A C 1
ATOM 657 O O . ILE A 1 87 ? -4.445 3.203 15.609 1 48.22 87 ILE A O 1
ATOM 661 N N . ALA A 1 88 ? -2.73 2.516 16.781 1 49.81 88 ALA A N 1
ATOM 662 C CA . ALA A 1 88 ? -3.6 1.792 17.703 1 49.81 88 ALA A CA 1
ATOM 663 C C . ALA A 1 88 ? -4.59 2.738 18.375 1 49.81 88 ALA A C 1
ATOM 665 O O . ALA A 1 88 ? -5.762 2.402 18.547 1 49.81 88 ALA A O 1
ATOM 666 N N . THR A 1 89 ? -4.125 3.822 18.719 1 44.62 89 THR A N 1
ATOM 667 C CA . THR A 1 89 ? -4.984 4.801 19.375 1 44.62 89 THR A CA 1
ATOM 668 C C . THR A 1 89 ? -6.039 5.328 18.406 1 44.62 89 THR A C 1
ATOM 670 O O . THR A 1 89 ? -7.207 5.484 18.766 1 44.62 89 THR A O 1
ATOM 673 N N . ILE A 1 90 ? -5.539 5.609 17.297 1 44.44 90 ILE A N 1
ATOM 674 C CA . ILE A 1 90 ? -6.484 6.113 16.297 1 44.44 90 ILE A CA 1
ATOM 675 C C . ILE A 1 90 ? -7.512 5.035 15.977 1 44.44 90 ILE A C 1
ATOM 677 O O . ILE A 1 90 ? -8.711 5.316 15.891 1 44.44 90 ILE A O 1
ATOM 681 N N . THR A 1 91 ? -7.07 3.881 15.719 1 46.22 91 THR A N 1
ATOM 682 C CA . THR A 1 91 ? -7.984 2.76 15.523 1 46.22 91 THR A CA 1
ATOM 683 C C . THR A 1 91 ? -8.938 2.621 16.703 1 46.22 91 THR A C 1
ATOM 685 O O . THR A 1 91 ? -10.125 2.371 16.531 1 46.22 91 THR A O 1
ATOM 688 N N . GLU A 1 92 ? -8.391 2.721 17.812 1 46.84 92 GLU A N 1
ATOM 689 C CA . GLU A 1 92 ? -9.211 2.68 19.031 1 46.84 92 GLU A CA 1
ATOM 690 C C . GLU A 1 92 ? -10.227 3.822 19.047 1 46.84 92 GLU A C 1
ATOM 692 O O . GLU A 1 92 ? -11.383 3.625 19.406 1 46.84 92 GLU A O 1
ATOM 697 N N . VAL A 1 93 ? -9.82 4.957 18.75 1 42.81 93 VAL A N 1
ATOM 698 C CA . VAL A 1 93 ? -10.719 6.109 18.75 1 42.81 93 VAL A CA 1
ATOM 699 C C . VAL A 1 93 ? -11.812 5.922 17.719 1 42.81 93 VAL A C 1
ATOM 701 O O . VAL A 1 93 ? -12.992 6.188 17.984 1 42.81 93 VAL A O 1
ATOM 704 N N . VAL A 1 94 ? -11.391 5.5 16.609 1 42.81 94 VAL A N 1
ATOM 705 C CA . VAL A 1 94 ? -12.367 5.238 15.555 1 42.81 94 VAL A CA 1
ATOM 706 C C . VAL A 1 94 ? -13.328 4.133 15.992 1 42.81 94 VAL A C 1
ATOM 708 O O . VAL A 1 94 ? -14.539 4.23 15.789 1 42.81 94 VAL A O 1
ATOM 711 N N . ASP A 1 95 ? -12.758 3.09 16.5 1 44.62 95 ASP A N 1
ATOM 712 C CA . ASP A 1 95 ? -13.594 2.025 17.047 1 44.62 95 ASP A CA 1
ATOM 713 C C . ASP A 1 95 ? -14.539 2.566 18.125 1 44.62 95 ASP A C 1
ATOM 715 O O . ASP A 1 95 ? -15.703 2.178 18.172 1 44.62 95 ASP A O 1
ATOM 719 N N . GLN A 1 96 ? -14.016 3.35 18.906 1 43.28 96 GLN A N 1
ATOM 720 C CA . GLN A 1 96 ? -14.836 3.953 19.953 1 43.28 96 GLN A CA 1
ATOM 721 C C . GLN A 1 96 ? -15.906 4.867 19.359 1 43.28 96 GLN A C 1
ATOM 723 O O . GLN A 1 96 ? -17.031 4.918 19.859 1 43.28 96 GLN A O 1
ATOM 728 N N . ALA A 1 97 ? -15.484 5.543 18.438 1 38.16 97 ALA A N 1
ATOM 729 C CA . ALA A 1 97 ? -16.453 6.441 17.828 1 38.16 97 ALA A CA 1
ATOM 730 C C . ALA A 1 97 ? -17.562 5.66 17.125 1 38.16 97 ALA A C 1
ATOM 732 O O . ALA A 1 97 ? -18.703 6.121 17.031 1 38.16 97 ALA A O 1
ATOM 733 N N . LEU A 1 98 ? -17.203 4.555 16.656 1 38.84 98 LEU A N 1
ATOM 734 C CA . LEU A 1 98 ? -18.172 3.684 16 1 38.84 98 LEU A CA 1
ATOM 735 C C . LEU A 1 98 ? -18.859 2.773 17.016 1 38.84 98 LEU A C 1
ATOM 737 O O . LEU A 1 98 ? -19.75 2.002 16.672 1 38.84 98 LEU A O 1
ATOM 741 N N . ALA A 1 99 ? -18.266 2.691 18.172 1 40.72 99 ALA A N 1
ATOM 742 C CA . ALA A 1 99 ? -19.016 1.891 19.141 1 40.72 99 ALA A CA 1
ATOM 743 C C . ALA A 1 99 ? -20.453 2.369 19.25 1 40.72 99 ALA A C 1
ATOM 745 O O . ALA A 1 99 ? -20.719 3.574 19.219 1 40.72 99 ALA A O 1
ATOM 746 N N . PRO A 1 100 ? -21.266 1.6 18.812 1 40.16 100 PRO A N 1
ATOM 747 C CA . PRO A 1 100 ? -22.703 1.824 18.984 1 40.16 100 PRO A CA 1
ATOM 748 C C . PRO A 1 100 ? -23.031 2.439 20.344 1 40.16 100 PRO A C 1
ATOM 750 O O . PRO A 1 100 ? -22.438 2.068 21.359 1 40.16 100 PRO A O 1
ATOM 753 N N . GLN A 1 101 ? -23.062 3.736 20.484 1 38.78 101 GLN A N 1
ATOM 754 C CA . GLN A 1 101 ? -23.828 4.383 21.562 1 38.78 101 GLN A CA 1
ATOM 755 C C . GLN A 1 101 ? -25.125 3.631 21.844 1 38.78 101 GLN A C 1
ATOM 757 O O . GLN A 1 101 ? -26.203 4.059 21.422 1 38.78 101 GLN A O 1
ATOM 762 N N . GLU A 1 102 ? -25.25 2.371 21.688 1 35.97 102 GLU A N 1
ATOM 763 C CA . GLU A 1 102 ? -26.562 1.951 22.156 1 35.97 102 GLU A CA 1
ATOM 764 C C . GLU A 1 102 ? -26.734 2.244 23.656 1 35.97 102 GLU A C 1
ATOM 766 O O . GLU A 1 102 ? -27.703 1.809 24.266 1 35.97 102 GLU A O 1
ATOM 771 N N . LYS A 1 103 ? -25.844 2.943 24.531 1 33.44 103 LYS A N 1
ATOM 772 C CA . LYS A 1 103 ? -26.469 2.875 25.844 1 33.44 103 LYS A CA 1
ATOM 773 C C . LYS A 1 103 ? -27.844 3.555 25.844 1 33.44 103 LYS A C 1
ATOM 775 O O . LYS A 1 103 ? -28.609 3.42 26.797 1 33.44 103 LYS A O 1
ATOM 780 N N . LEU A 1 104 ? -27.984 4.684 25.141 1 31.48 104 LEU A N 1
ATOM 781 C CA . LEU A 1 104 ? -29.016 5.469 25.812 1 31.48 104 LEU A CA 1
ATOM 782 C C . LEU A 1 104 ? -30.391 4.824 25.625 1 31.48 104 LEU A C 1
ATOM 784 O O . LEU A 1 104 ? -31.359 5.223 26.281 1 31.48 104 LEU A O 1
ATOM 788 N N . PHE A 1 105 ? -30.859 3.854 24.688 1 27.39 105 PHE A N 1
ATOM 789 C CA . PHE A 1 105 ? -32.219 3.584 25.094 1 27.39 105 PHE A CA 1
ATOM 790 C C . PHE A 1 105 ? -32.281 2.434 26.094 1 27.39 105 PHE A C 1
ATOM 792 O O . PHE A 1 105 ? -31.406 1.576 26.109 1 27.39 105 PHE A O 1
ATOM 799 N N . MET B 1 1 ? 24.078 10.594 -5.578 1 54.94 1 MET B N 1
ATOM 800 C CA . MET B 1 1 ? 23.438 9.945 -4.445 1 54.94 1 MET B CA 1
ATOM 801 C C . MET B 1 1 ? 23.453 8.422 -4.605 1 54.94 1 MET B C 1
ATOM 803 O O . MET B 1 1 ? 23.141 7.906 -5.68 1 54.94 1 MET B O 1
ATOM 807 N N . SER B 1 2 ? 24.312 7.605 -3.838 1 75.06 2 SER B N 1
ATOM 808 C CA . SER B 1 2 ? 24.656 6.199 -4.012 1 75.06 2 SER B CA 1
ATOM 809 C C . SER B 1 2 ? 23.484 5.293 -3.668 1 75.06 2 SER B C 1
ATOM 811 O O . SER B 1 2 ? 22.781 5.527 -2.68 1 75.06 2 SER B O 1
ATOM 813 N N . THR B 1 3 ? 22.969 4.523 -4.641 1 80.44 3 THR B N 1
ATOM 814 C CA . THR B 1 3 ? 21.922 3.533 -4.426 1 80.44 3 THR B CA 1
ATOM 815 C C . THR B 1 3 ? 22.484 2.277 -3.768 1 80.44 3 THR B C 1
ATOM 817 O O . THR B 1 3 ? 23.578 1.817 -4.129 1 80.44 3 THR B O 1
ATOM 820 N N . ILE B 1 4 ? 21.859 1.894 -2.639 1 84.81 4 ILE B N 1
ATOM 821 C CA . ILE B 1 4 ? 22.266 0.676 -1.95 1 84.81 4 ILE B CA 1
ATOM 822 C C . ILE B 1 4 ? 21.203 -0.4 -2.111 1 84.81 4 ILE B C 1
ATOM 824 O O . ILE B 1 4 ? 20.016 -0.089 -2.25 1 84.81 4 ILE B O 1
ATOM 828 N N . GLN B 1 5 ? 21.75 -1.606 -2.145 1 88.56 5 GLN B N 1
ATOM 829 C CA . GLN B 1 5 ? 20.859 -2.75 -2.254 1 88.56 5 GLN B CA 1
ATOM 830 C C . GLN B 1 5 ? 20.625 -3.395 -0.891 1 88.56 5 GLN B C 1
ATOM 832 O O . GLN B 1 5 ? 21.562 -3.615 -0.13 1 88.56 5 GLN B O 1
ATOM 837 N N . ILE B 1 6 ? 19.312 -3.611 -0.631 1 87.31 6 ILE B N 1
ATOM 838 C CA . ILE B 1 6 ? 18.984 -4.277 0.625 1 87.31 6 ILE B CA 1
ATOM 839 C C . ILE B 1 6 ? 18.188 -5.547 0.344 1 87.31 6 ILE B C 1
ATOM 841 O O . ILE B 1 6 ? 17.469 -5.621 -0.65 1 87.31 6 ILE B O 1
ATOM 845 N N . GLN B 1 7 ? 18.438 -6.566 1.271 1 91.88 7 GLN B N 1
ATOM 846 C CA . GLN B 1 7 ? 17.688 -7.809 1.185 1 91.88 7 GLN B CA 1
ATOM 847 C C . GLN B 1 7 ? 16.547 -7.828 2.193 1 91.88 7 GLN B C 1
ATOM 849 O O . GLN B 1 7 ? 16.734 -7.527 3.373 1 91.88 7 GLN B O 1
ATOM 854 N N . ALA B 1 8 ? 15.344 -8.109 1.655 1 91.94 8 ALA B N 1
ATOM 855 C CA . ALA B 1 8 ? 14.172 -8.18 2.527 1 91.94 8 ALA B CA 1
ATOM 856 C C . ALA B 1 8 ? 13.43 -9.5 2.334 1 91.94 8 ALA B C 1
ATOM 858 O O . ALA B 1 8 ? 13.461 -10.086 1.248 1 91.94 8 ALA B O 1
ATOM 859 N N . MET B 1 9 ? 12.883 -9.969 3.475 1 94 9 MET B N 1
ATOM 860 C CA . MET B 1 9 ? 12.078 -11.188 3.43 1 94 9 MET B CA 1
ATOM 861 C C . MET B 1 9 ? 10.602 -10.875 3.639 1 94 9 MET B C 1
ATOM 863 O O . MET B 1 9 ? 10.227 -10.266 4.641 1 94 9 MET B O 1
ATOM 867 N N . ILE B 1 10 ? 9.828 -11.227 2.619 1 95.56 10 ILE B N 1
ATOM 868 C CA . ILE B 1 10 ? 8.383 -11.031 2.713 1 95.56 10 ILE B CA 1
ATOM 869 C C . ILE B 1 10 ? 7.668 -12.359 2.467 1 95.56 10 ILE B C 1
ATOM 871 O O . ILE B 1 10 ? 7.832 -12.969 1.409 1 95.56 10 ILE B O 1
ATOM 875 N N . MET B 1 11 ? 6.844 -12.758 3.416 1 94.31 11 MET B N 1
ATOM 876 C CA . MET B 1 11 ? 6.113 -14.016 3.322 1 94.31 11 MET B CA 1
ATOM 877 C C . MET B 1 11 ? 7.051 -15.164 2.977 1 94.31 11 MET B C 1
ATOM 879 O O . MET B 1 11 ? 6.77 -15.953 2.072 1 94.31 11 MET B O 1
ATOM 883 N N . GLY B 1 12 ? 8.203 -15.156 3.568 1 92.38 12 GLY B N 1
ATOM 884 C CA . GLY B 1 12 ? 9.172 -16.234 3.414 1 92.38 12 GLY B CA 1
ATOM 885 C C . GLY B 1 12 ? 9.969 -16.141 2.129 1 92.38 12 GLY B C 1
ATOM 886 O O . GLY B 1 12 ? 10.805 -17 1.846 1 92.38 12 GLY B O 1
ATOM 887 N N . GLN B 1 13 ? 9.727 -15.156 1.321 1 92.44 13 GLN B N 1
ATOM 888 C CA . GLN B 1 13 ? 10.438 -14.953 0.063 1 92.44 13 GLN B CA 1
ATOM 889 C C . GLN B 1 13 ? 11.422 -13.789 0.166 1 92.44 13 GLN B C 1
ATOM 891 O O . GLN B 1 13 ? 11.109 -12.758 0.758 1 92.44 13 GLN B O 1
ATOM 896 N N . SER B 1 14 ? 12.594 -13.977 -0.388 1 93.19 14 SER B N 1
ATOM 897 C CA . SER B 1 14 ? 13.641 -12.969 -0.328 1 93.19 14 SER B CA 1
ATOM 898 C C . SER B 1 14 ? 13.562 -12.016 -1.521 1 93.19 14 SER B C 1
ATOM 900 O O . SER B 1 14 ? 13.391 -12.461 -2.66 1 93.19 14 SER B O 1
ATOM 902 N N . TYR B 1 15 ? 13.617 -10.727 -1.222 1 90.44 15 TYR B N 1
ATOM 903 C CA . TYR B 1 15 ? 13.586 -9.688 -2.242 1 90.44 15 TYR B CA 1
ATOM 904 C C . TYR B 1 15 ? 14.805 -8.766 -2.121 1 90.44 15 TYR B C 1
ATOM 906 O O . TYR B 1 15 ? 15.219 -8.43 -1.013 1 90.44 15 TYR B O 1
ATOM 914 N N . THR B 1 16 ? 15.398 -8.438 -3.27 1 91.19 16 THR B N 1
ATOM 915 C CA . THR B 1 16 ? 16.484 -7.457 -3.309 1 91.19 16 THR B CA 1
ATOM 916 C C . THR B 1 16 ? 15.953 -6.082 -3.697 1 91.19 16 THR B C 1
ATOM 918 O O . THR B 1 16 ? 15.43 -5.898 -4.801 1 91.19 16 THR B O 1
ATOM 921 N N . LEU B 1 17 ? 16.016 -5.164 -2.738 1 88.56 17 LEU B N 1
ATOM 922 C CA . LEU B 1 17 ? 15.477 -3.822 -2.936 1 88.56 17 LEU B CA 1
ATOM 923 C C . LEU B 1 17 ? 16.594 -2.787 -2.996 1 88.56 17 LEU B C 1
ATOM 925 O O . LEU B 1 17 ? 17.609 -2.918 -2.299 1 88.56 17 LEU B O 1
ATOM 929 N N . ALA B 1 18 ? 16.406 -1.824 -3.945 1 85 18 ALA B N 1
ATOM 930 C CA . ALA B 1 18 ? 17.375 -0.737 -4.055 1 85 18 ALA B CA 1
ATOM 931 C C . ALA B 1 18 ? 16.812 0.559 -3.479 1 85 18 ALA B C 1
ATOM 933 O O . ALA B 1 18 ? 15.648 0.88 -3.688 1 85 18 ALA B O 1
ATOM 934 N N . CYS B 1 19 ? 17.594 1.179 -2.674 1 82.25 19 CYS B N 1
ATOM 935 C CA . CYS B 1 19 ? 17.172 2.461 -2.113 1 82.25 19 CYS B CA 1
ATOM 936 C C . CYS B 1 19 ? 18.359 3.402 -1.97 1 82.25 19 CYS B C 1
ATOM 938 O O . CYS B 1 19 ? 19.516 2.99 -2.133 1 82.25 19 CYS B O 1
ATOM 940 N N . GLN B 1 20 ? 18 4.711 -1.849 1 78.62 20 GLN B N 1
ATOM 941 C CA . GLN B 1 20 ? 19.031 5.703 -1.595 1 78.62 20 GLN B CA 1
ATOM 942 C C . GLN B 1 20 ? 19.609 5.539 -0.193 1 78.62 20 GLN B C 1
ATOM 944 O O . GLN B 1 20 ? 18.938 5.059 0.716 1 78.62 20 GLN B O 1
ATOM 949 N N . GLU B 1 21 ? 20.875 6.07 -0.175 1 80.12 21 GLU B N 1
ATOM 950 C CA . GLU B 1 21 ? 21.516 6.043 1.13 1 80.12 21 GLU B CA 1
ATOM 951 C C . GLU B 1 21 ? 20.75 6.867 2.154 1 80.12 21 GLU B C 1
ATOM 953 O O . GLU B 1 21 ? 20.328 7.992 1.869 1 80.12 21 GLU B O 1
ATOM 958 N N . GLY B 1 22 ? 20.266 6.332 3.266 1 78.25 22 GLY B N 1
ATOM 959 C CA . GLY B 1 22 ? 19.516 7.039 4.293 1 78.25 22 GLY B CA 1
ATOM 960 C C . GLY B 1 22 ? 18.062 6.617 4.359 1 78.25 22 GLY B C 1
ATOM 961 O O . GLY B 1 22 ? 17.375 6.914 5.336 1 78.25 22 GLY B O 1
ATOM 962 N N . GLU B 1 23 ? 17.672 5.945 3.318 1 76.75 23 GLU B N 1
ATOM 963 C CA . GLU B 1 23 ? 16.266 5.527 3.262 1 76.75 23 GLU B CA 1
ATOM 964 C C . GLU B 1 23 ? 16.125 4.062 3.662 1 76.75 23 GLU B C 1
ATOM 966 O O . GLU B 1 23 ? 15.023 3.498 3.566 1 76.75 23 GLU B O 1
ATOM 971 N N . GLN B 1 24 ? 17.141 3.525 4.152 1 83.31 24 GLN B N 1
ATOM 972 C CA . GLN B 1 24 ? 17.172 2.102 4.461 1 83.31 24 GLN B CA 1
ATOM 973 C C . GLN B 1 24 ? 16.188 1.769 5.582 1 83.31 24 GLN B C 1
ATOM 975 O O . GLN B 1 24 ? 15.43 0.796 5.488 1 83.31 24 GLN B O 1
ATOM 980 N N . ALA B 1 25 ? 16.234 2.588 6.582 1 82.75 25 ALA B N 1
ATOM 981 C CA . ALA B 1 25 ? 15.375 2.35 7.73 1 82.75 25 ALA B CA 1
ATOM 982 C C . ALA B 1 25 ? 13.906 2.439 7.34 1 82.75 25 ALA B C 1
ATOM 984 O O . ALA B 1 25 ? 13.094 1.603 7.742 1 82.75 25 ALA B O 1
ATOM 985 N N . ALA B 1 26 ? 13.617 3.418 6.52 1 79.81 26 ALA B N 1
ATOM 986 C CA . ALA B 1 26 ? 12.242 3.602 6.055 1 79.81 26 ALA B CA 1
ATOM 987 C C . ALA B 1 26 ? 11.789 2.42 5.203 1 79.81 26 ALA B C 1
ATOM 989 O O . ALA B 1 26 ? 10.656 1.959 5.328 1 79.81 26 ALA B O 1
ATOM 990 N N . LEU B 1 27 ? 12.719 1.892 4.434 1 86.31 27 LEU B N 1
ATOM 991 C CA . LEU B 1 27 ? 12.414 0.759 3.566 1 86.31 27 LEU B CA 1
ATOM 992 C C . LEU B 1 27 ? 12.195 -0.509 4.383 1 86.31 27 LEU B C 1
ATOM 994 O O . LEU B 1 27 ? 11.297 -1.299 4.086 1 86.31 27 LEU B O 1
ATOM 998 N N . HIS B 1 28 ? 12.938 -0.625 5.379 1 90.31 28 HIS B N 1
ATOM 999 C CA . HIS B 1 28 ? 12.781 -1.784 6.25 1 90.31 28 HIS B CA 1
ATOM 1000 C C . HIS B 1 28 ? 11.43 -1.768 6.957 1 90.31 28 HIS B C 1
ATOM 1002 O O . HIS B 1 28 ? 10.797 -2.812 7.117 1 90.31 28 HIS B O 1
ATOM 1008 N N . HIS B 1 29 ? 11.047 -0.612 7.293 1 89.88 29 HIS B N 1
ATOM 1009 C CA . HIS B 1 29 ? 9.742 -0.467 7.941 1 89.88 29 HIS B CA 1
ATOM 1010 C C . HIS B 1 29 ? 8.609 -0.785 6.977 1 89.88 29 HIS B C 1
ATOM 1012 O O . HIS B 1 29 ? 7.621 -1.415 7.359 1 89.88 29 HIS B O 1
ATOM 1018 N N . ALA B 1 30 ? 8.797 -0.3 5.828 1 92.31 30 ALA B N 1
ATOM 1019 C CA . ALA B 1 30 ? 7.793 -0.583 4.801 1 92.31 30 ALA B CA 1
ATOM 1020 C C . ALA B 1 30 ? 7.672 -2.084 4.551 1 92.31 30 ALA B C 1
ATOM 1022 O O . ALA B 1 30 ? 6.562 -2.613 4.441 1 92.31 30 ALA B O 1
ATOM 1023 N N . VAL B 1 31 ? 8.805 -2.717 4.57 1 95.38 31 VAL B N 1
ATOM 1024 C CA . VAL B 1 31 ? 8.852 -4.16 4.363 1 95.38 31 VAL B CA 1
ATOM 1025 C C . VAL B 1 31 ? 8.117 -4.867 5.504 1 95.38 31 VAL B C 1
ATOM 1027 O O . VAL B 1 31 ? 7.293 -5.75 5.266 1 95.38 31 VAL B O 1
ATOM 1030 N N . ALA B 1 32 ? 8.43 -4.488 6.68 1 93.38 32 ALA B N 1
ATOM 1031 C CA . ALA B 1 32 ? 7.824 -5.098 7.859 1 93.38 32 ALA B CA 1
ATOM 1032 C C . ALA B 1 32 ? 6.312 -4.883 7.871 1 93.38 32 ALA B C 1
ATOM 1034 O O . ALA B 1 32 ? 5.555 -5.793 8.211 1 93.38 32 ALA B O 1
ATOM 1035 N N . TYR B 1 33 ? 5.906 -3.699 7.527 1 93.06 33 TYR B N 1
ATOM 1036 C CA . TYR B 1 33 ? 4.492 -3.344 7.523 1 93.06 33 TYR B CA 1
ATOM 1037 C C . TYR B 1 33 ? 3.723 -4.18 6.508 1 93.06 33 TYR B C 1
ATOM 1039 O O . TYR B 1 33 ? 2.68 -4.75 6.828 1 93.06 33 TYR B O 1
ATOM 1047 N N . LEU B 1 34 ? 4.281 -4.242 5.293 1 95.81 34 LEU B N 1
ATOM 1048 C CA . LEU B 1 34 ? 3.646 -5.047 4.254 1 95.81 34 LEU B CA 1
ATOM 1049 C C . LEU B 1 34 ? 3.619 -6.52 4.648 1 95.81 34 LEU B C 1
ATOM 1051 O O . LEU B 1 34 ? 2.592 -7.188 4.504 1 95.81 34 LEU B O 1
ATOM 1055 N N . ASP B 1 35 ? 4.738 -7.016 5.16 1 96.12 35 ASP B N 1
ATOM 1056 C CA . ASP B 1 35 ? 4.82 -8.414 5.578 1 96.12 35 ASP B CA 1
ATOM 1057 C C . ASP B 1 35 ? 3.762 -8.727 6.633 1 96.12 35 ASP B C 1
ATOM 1059 O O . ASP B 1 35 ? 3.102 -9.766 6.562 1 96.12 35 ASP B O 1
ATOM 1063 N N . GLN B 1 36 ? 3.621 -7.871 7.566 1 94.69 36 GLN B N 1
ATOM 1064 C CA . GLN B 1 36 ? 2.646 -8.047 8.633 1 94.69 36 GLN B CA 1
ATOM 1065 C C . GLN B 1 36 ? 1.223 -8.07 8.086 1 94.69 36 GLN B C 1
ATOM 1067 O O . GLN B 1 36 ? 0.413 -8.914 8.484 1 94.69 36 GLN B O 1
ATOM 1072 N N . LYS B 1 37 ? 0.947 -7.18 7.203 1 94.19 37 LYS B N 1
ATOM 1073 C CA . LYS B 1 37 ? -0.385 -7.109 6.613 1 94.19 37 LYS B CA 1
ATOM 1074 C C . LYS B 1 37 ? -0.694 -8.367 5.805 1 94.19 37 LYS B C 1
ATOM 1076 O O . LYS B 1 37 ? -1.789 -8.922 5.91 1 94.19 37 LYS B O 1
ATOM 1081 N N . MET B 1 38 ? 0.265 -8.781 5.07 1 96.12 38 MET B N 1
ATOM 1082 C CA . MET B 1 38 ? 0.079 -9.984 4.258 1 96.12 38 MET B CA 1
ATOM 1083 C C . MET B 1 38 ? -0.121 -11.211 5.141 1 96.12 38 MET B C 1
ATOM 1085 O O . MET B 1 38 ? -0.979 -12.047 4.859 1 96.12 38 MET B O 1
ATOM 1089 N N . ARG B 1 39 ? 0.604 -11.297 6.172 1 95.81 39 ARG B N 1
ATOM 1090 C CA . ARG B 1 39 ? 0.47 -12.43 7.09 1 95.81 39 ARG B CA 1
ATOM 1091 C C . ARG B 1 39 ? -0.891 -12.414 7.777 1 95.81 39 ARG B C 1
ATOM 1093 O O . ARG B 1 39 ? -1.511 -13.469 7.953 1 95.81 39 ARG B O 1
ATOM 1100 N N . ALA B 1 40 ? -1.284 -11.258 8.188 1 92.44 40 ALA B N 1
ATOM 1101 C CA . ALA B 1 40 ? -2.592 -11.125 8.82 1 92.44 40 ALA B CA 1
ATOM 1102 C C . ALA B 1 40 ? -3.705 -11.617 7.898 1 92.44 40 ALA B C 1
ATOM 1104 O O . ALA B 1 40 ? -4.617 -12.32 8.336 1 92.44 40 ALA B O 1
ATOM 1105 N N . ILE B 1 41 ? -3.621 -11.336 6.676 1 92.62 41 ILE B N 1
ATOM 1106 C CA . ILE B 1 41 ? -4.613 -11.734 5.688 1 92.62 41 ILE B CA 1
ATOM 1107 C C . ILE B 1 41 ? -4.543 -13.242 5.465 1 92.62 41 ILE B C 1
ATOM 1109 O O . ILE B 1 41 ? -5.574 -13.914 5.398 1 92.62 41 ILE B O 1
ATOM 1113 N N . ARG B 1 42 ? -3.314 -13.68 5.301 1 94.25 42 ARG B N 1
ATOM 1114 C CA . ARG B 1 42 ? -3.119 -15.117 5.148 1 94.25 42 ARG B CA 1
ATOM 1115 C C . ARG B 1 42 ? -3.725 -15.883 6.32 1 94.25 42 ARG B C 1
ATOM 1117 O O . ARG B 1 42 ? -4.434 -16.875 6.125 1 94.25 42 ARG B O 1
ATOM 1124 N N . ASP B 1 43 ? -3.475 -15.367 7.488 1 93.56 43 ASP B N 1
ATOM 1125 C CA . ASP B 1 43 ? -3.885 -16.062 8.703 1 93.56 43 ASP B CA 1
ATOM 1126 C C . ASP B 1 43 ? -5.398 -16 8.891 1 93.56 43 ASP B C 1
ATOM 1128 O O 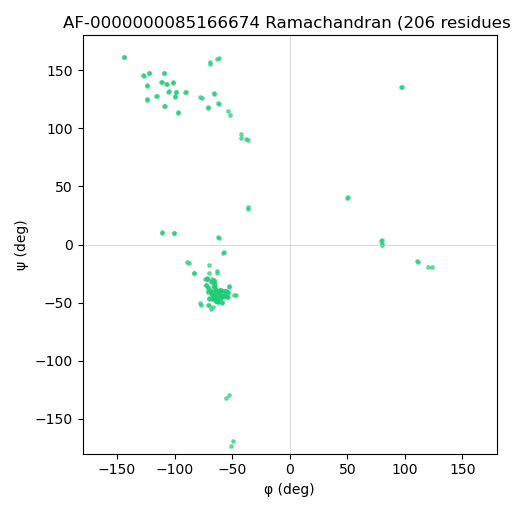. ASP B 1 43 ? -5.984 -16.859 9.555 1 93.56 43 ASP B O 1
ATOM 1132 N N . ALA B 1 44 ? -5.98 -14.938 8.375 1 87.94 44 ALA B N 1
ATOM 1133 C CA . ALA B 1 44 ? -7.438 -14.836 8.422 1 87.94 44 ALA B CA 1
ATOM 1134 C C . ALA B 1 44 ? -8.094 -15.945 7.609 1 87.94 44 ALA B C 1
ATOM 1136 O O . ALA B 1 44 ? -9.242 -16.312 7.863 1 87.94 44 ALA B O 1
ATOM 1137 N N . GLY B 1 45 ? -7.449 -16.562 6.59 1 86.38 45 GLY B N 1
ATOM 1138 C CA . GLY B 1 45 ? -7.832 -17.797 5.906 1 86.38 45 GLY B CA 1
ATOM 1139 C C . GLY B 1 45 ? -8.914 -17.578 4.863 1 86.38 45 GLY B C 1
ATOM 1140 O O . GLY B 1 45 ? -9.422 -18.547 4.285 1 86.38 45 GLY B O 1
ATOM 1141 N N . ARG B 1 46 ? -9.32 -16.406 4.633 1 84 46 ARG B N 1
ATOM 1142 C CA . ARG B 1 46 ? -10.398 -16.141 3.691 1 84 46 ARG B CA 1
ATOM 1143 C C . ARG B 1 46 ? -9.883 -16.094 2.26 1 84 46 ARG B C 1
ATOM 1145 O O . ARG B 1 46 ? -10.625 -16.359 1.312 1 84 46 ARG B O 1
ATOM 1152 N N . ILE B 1 47 ? -8.625 -15.797 2.078 1 88.75 47 ILE B N 1
ATOM 1153 C CA . ILE B 1 47 ? -8.039 -15.586 0.759 1 88.75 47 ILE B CA 1
ATOM 1154 C C . ILE B 1 47 ? -6.988 -16.656 0.481 1 88.75 47 ILE B C 1
ATOM 1156 O O . ILE B 1 47 ? -6.121 -16.922 1.318 1 88.75 47 ILE B O 1
ATOM 1160 N N . LYS B 1 48 ? -7.246 -17.203 -0.641 1 88.5 48 LYS B N 1
ATOM 1161 C CA . LYS B 1 48 ? -6.289 -18.219 -1.049 1 88.5 48 LYS B CA 1
ATOM 1162 C C . LYS B 1 48 ? -5.309 -17.672 -2.084 1 88.5 48 LYS B C 1
ATOM 1164 O O . LYS B 1 48 ? -5.695 -16.906 -2.969 1 88.5 48 LYS B O 1
ATOM 1169 N N . GLY B 1 49 ? -3.928 -18.047 -1.987 1 91.38 49 GLY B N 1
ATOM 1170 C CA . GLY B 1 49 ? -2.926 -17.625 -2.953 1 91.38 49 GLY B CA 1
ATOM 1171 C C . GLY B 1 49 ? -2.141 -16.406 -2.506 1 91.38 49 GLY B C 1
ATOM 1172 O O . GLY B 1 49 ? -2.721 -15.422 -2.035 1 91.38 49 GLY B O 1
ATOM 1173 N N . THR B 1 50 ? -0.885 -16.422 -2.66 1 91.5 50 THR B N 1
ATOM 1174 C CA . THR B 1 50 ? 0.019 -15.375 -2.213 1 91.5 50 THR B CA 1
ATOM 1175 C C . THR B 1 50 ? -0.194 -14.094 -3.023 1 91.5 50 THR B C 1
ATOM 1177 O O . THR B 1 50 ? -0.091 -12.992 -2.488 1 91.5 50 THR B O 1
ATOM 1180 N N . ASP B 1 51 ? -0.557 -14.336 -4.258 1 91.38 51 ASP B N 1
ATOM 1181 C CA . ASP B 1 51 ? -0.784 -13.188 -5.129 1 91.38 51 ASP B CA 1
ATOM 1182 C C . ASP B 1 51 ? -2.002 -12.383 -4.676 1 91.38 51 ASP B C 1
ATOM 1184 O O . ASP B 1 51 ? -1.931 -11.164 -4.543 1 91.38 51 ASP B O 1
ATOM 1188 N N . ARG B 1 52 ? -3.115 -13.094 -4.398 1 94.06 52 ARG B N 1
ATOM 1189 C CA . ARG B 1 52 ? -4.328 -12.422 -3.938 1 94.06 52 ARG B CA 1
ATOM 1190 C C . ARG B 1 52 ? -4.109 -11.789 -2.568 1 94.06 52 ARG B C 1
ATOM 1192 O O . ARG B 1 52 ? -4.598 -10.688 -2.307 1 94.06 52 ARG B O 1
ATOM 1199 N N . ILE B 1 53 ? -3.303 -12.445 -1.794 1 95.69 53 ILE B N 1
ATOM 1200 C CA . ILE B 1 53 ? -2.988 -11.922 -0.468 1 95.69 53 ILE B CA 1
ATOM 1201 C C . ILE B 1 53 ? -2.213 -10.609 -0.6 1 95.69 53 ILE B C 1
ATOM 1203 O O . ILE B 1 53 ? -2.527 -9.625 0.07 1 95.69 53 ILE B O 1
ATOM 1207 N N . ALA B 1 54 ? -1.225 -10.641 -1.501 1 96.31 54 ALA B N 1
ATOM 1208 C CA . ALA B 1 54 ? -0.413 -9.453 -1.734 1 96.31 54 ALA B CA 1
ATOM 1209 C C . ALA B 1 54 ? -1.272 -8.289 -2.225 1 96.31 54 ALA B C 1
ATOM 1211 O O . ALA B 1 54 ? -1.138 -7.16 -1.743 1 96.31 54 ALA B O 1
ATOM 1212 N N . VAL B 1 55 ? -2.199 -8.547 -3.068 1 96 55 VAL B N 1
ATOM 1213 C CA . VAL B 1 55 ? -3.072 -7.527 -3.635 1 96 55 VAL B CA 1
ATOM 1214 C C . VAL B 1 55 ? -3.973 -6.953 -2.543 1 96 55 VAL B C 1
ATOM 1216 O O . VAL B 1 55 ? -4.121 -5.734 -2.428 1 96 55 VAL B O 1
ATOM 1219 N N . MET B 1 56 ? -4.465 -7.793 -1.693 1 95.31 56 MET B N 1
ATOM 1220 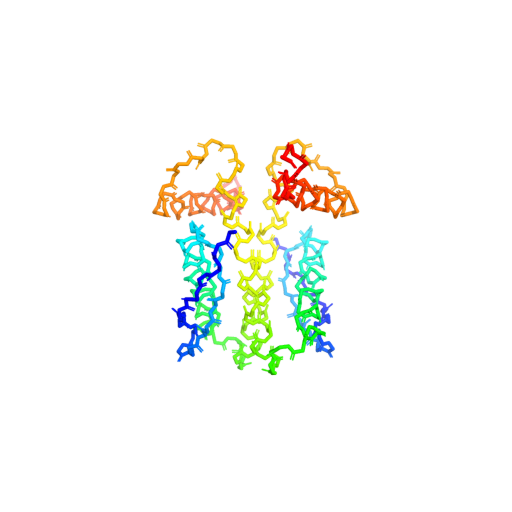C CA . MET B 1 56 ? -5.348 -7.359 -0.616 1 95.31 56 MET B CA 1
ATOM 1221 C C . MET B 1 56 ? -4.598 -6.496 0.392 1 95.31 56 MET B C 1
ATOM 1223 O O . MET B 1 56 ? -5.121 -5.488 0.866 1 95.31 56 MET B O 1
ATOM 1227 N N . ALA B 1 57 ? -3.447 -6.973 0.643 1 96.12 57 ALA B N 1
ATOM 1228 C CA . ALA B 1 57 ? -2.615 -6.191 1.556 1 96.12 57 ALA B CA 1
ATOM 1229 C C . ALA B 1 57 ? -2.299 -4.816 0.973 1 96.12 57 ALA B C 1
ATOM 1231 O O . ALA B 1 57 ? -2.432 -3.801 1.657 1 96.12 57 ALA B O 1
ATOM 1232 N N . GLY B 1 58 ? -1.843 -4.82 -0.29 1 96.31 58 GLY B N 1
ATOM 1233 C CA . GLY B 1 58 ? -1.584 -3.57 -0.984 1 96.31 58 GLY B CA 1
ATOM 1234 C C . GLY B 1 58 ? -2.789 -2.648 -1.019 1 96.31 58 GLY B C 1
ATOM 1235 O O . GLY B 1 58 ? -2.656 -1.438 -0.821 1 96.31 58 GLY B O 1
ATOM 1236 N N . LEU B 1 59 ? -3.938 -3.242 -1.226 1 93.56 59 LEU B N 1
ATOM 1237 C CA . LEU B 1 59 ? -5.18 -2.477 -1.265 1 93.56 59 LEU B CA 1
ATOM 1238 C C . LEU B 1 59 ? -5.469 -1.847 0.093 1 93.56 59 LEU B C 1
ATOM 1240 O O . LEU B 1 59 ? -5.859 -0.679 0.169 1 93.56 59 LEU B O 1
ATOM 1244 N N . GLY B 1 60 ? -5.328 -2.562 1.105 1 91.56 60 GLY B N 1
ATOM 1245 C CA . GLY B 1 60 ? -5.496 -2.041 2.453 1 91.56 60 GLY B CA 1
ATOM 1246 C C . GLY B 1 60 ? -4.582 -0.869 2.756 1 91.56 60 GLY B C 1
ATOM 1247 O O . GLY B 1 60 ? -5.02 0.136 3.32 1 91.56 60 GLY B O 1
ATOM 1248 N N . ILE B 1 61 ? -3.352 -1.025 2.35 1 92.69 61 ILE B N 1
ATOM 1249 C CA . ILE B 1 61 ? -2.367 0.021 2.598 1 92.69 61 ILE B CA 1
ATOM 1250 C C . ILE B 1 61 ? -2.701 1.254 1.762 1 92.69 61 ILE B C 1
ATOM 1252 O O . ILE B 1 61 ? -2.596 2.385 2.242 1 92.69 61 ILE B O 1
ATOM 1256 N N . ALA B 1 62 ? -3.113 1.052 0.532 1 92.75 62 ALA B N 1
ATOM 1257 C CA . ALA B 1 62 ? -3.518 2.148 -0.344 1 92.75 62 ALA B CA 1
ATOM 1258 C C . ALA B 1 62 ? -4.699 2.916 0.247 1 92.75 62 ALA B C 1
ATOM 1260 O O . ALA B 1 62 ? -4.719 4.148 0.223 1 92.75 62 ALA B O 1
ATOM 1261 N N . ALA B 1 63 ? -5.66 2.221 0.808 1 86.69 63 ALA B N 1
ATOM 1262 C CA . ALA B 1 63 ? -6.82 2.85 1.429 1 86.69 63 ALA B CA 1
ATOM 1263 C C . ALA B 1 63 ? -6.41 3.701 2.627 1 86.69 63 ALA B C 1
ATOM 1265 O O . ALA B 1 63 ? -6.918 4.809 2.811 1 86.69 63 ALA B O 1
ATOM 1266 N N . GLU B 1 64 ? -5.516 3.17 3.381 1 84.25 64 GLU B N 1
ATOM 1267 C CA . GLU B 1 64 ? -5.004 3.895 4.543 1 84.25 64 GLU B CA 1
ATOM 1268 C C . GLU B 1 64 ? -4.281 5.172 4.121 1 84.25 64 GLU B C 1
ATOM 1270 O O . GLU B 1 64 ? -4.473 6.227 4.727 1 84.25 64 GLU B O 1
ATOM 1275 N N . LEU B 1 65 ? -3.434 5.059 3.121 1 84.56 65 LEU B N 1
ATOM 1276 C CA . LEU B 1 65 ? -2.676 6.188 2.6 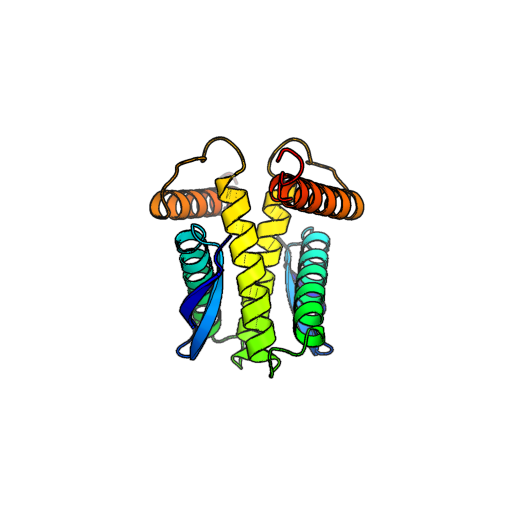1 84.56 65 LEU B CA 1
ATOM 1277 C C . LEU B 1 65 ? -3.609 7.297 2.121 1 84.56 65 LEU B C 1
ATOM 1279 O O . LEU B 1 65 ? -3.436 8.461 2.484 1 84.56 65 LEU B O 1
ATOM 1283 N N . LEU B 1 66 ? -4.645 6.895 1.408 1 80.62 66 LEU B N 1
ATOM 1284 C CA . LEU B 1 66 ? -5.57 7.863 0.825 1 80.62 66 LEU B CA 1
ATOM 1285 C C . LEU B 1 66 ? -6.449 8.492 1.901 1 80.62 66 LEU B C 1
ATOM 1287 O O . LEU B 1 66 ? -6.797 9.672 1.812 1 80.62 66 LEU B O 1
ATOM 1291 N N . SER B 1 67 ? -6.762 7.645 2.883 1 79.62 67 SER B N 1
ATOM 1292 C CA . SER B 1 67 ? -7.535 8.164 4.008 1 79.62 67 SER B CA 1
ATOM 1293 C C . SER B 1 67 ? -6.738 9.203 4.793 1 79.62 67 SER B C 1
ATOM 1295 O O . SER B 1 67 ? -7.289 10.211 5.238 1 79.62 67 SER B O 1
ATOM 1297 N N . MET B 1 68 ? -5.508 8.922 5.004 1 74.81 68 MET B N 1
ATOM 1298 C CA . MET B 1 68 ? -4.629 9.852 5.707 1 74.81 68 MET B CA 1
ATOM 1299 C C . MET B 1 68 ? -4.469 11.148 4.914 1 74.81 68 MET B C 1
ATOM 1301 O O . MET B 1 68 ? -4.391 12.227 5.5 1 74.81 68 MET B O 1
ATOM 1305 N N . GLN B 1 69 ? -4.387 10.945 3.74 1 68.81 69 GLN B N 1
ATOM 1306 C CA . GLN B 1 69 ? -4.242 12.117 2.873 1 68.81 69 GLN B CA 1
ATOM 1307 C C . GLN B 1 69 ? -5.492 12.992 2.92 1 68.81 69 GLN B C 1
ATOM 1309 O O . GLN B 1 69 ? -5.398 14.219 2.846 1 68.81 69 GLN B O 1
ATOM 1314 N N . ARG B 1 70 ? -6.695 12.32 3.133 1 65.5 70 ARG B N 1
ATOM 1315 C CA . ARG B 1 70 ? -7.961 13.047 3.225 1 65.5 70 ARG B CA 1
ATOM 1316 C C . ARG B 1 70 ? -8.102 13.727 4.586 1 65.5 70 ARG B C 1
ATOM 1318 O O . ARG B 1 70 ? -8.633 14.836 4.68 1 65.5 70 ARG B O 1
ATOM 1325 N N . ASN B 1 71 ? -7.914 12.953 5.703 1 58.34 71 ASN B N 1
ATOM 1326 C CA . ASN B 1 71 ? -8.094 13.477 7.055 1 58.34 71 ASN B CA 1
ATOM 1327 C C . ASN B 1 71 ? -7.047 14.531 7.395 1 58.34 71 ASN B C 1
ATOM 1329 O O . ASN B 1 71 ? -7.305 15.43 8.195 1 58.34 71 ASN B O 1
ATOM 1333 N N . GLU B 1 72 ? -5.922 14.242 7.266 1 51.94 72 GLU B N 1
ATOM 1334 C CA . GLU B 1 72 ? -4.938 15.242 7.672 1 51.94 72 GLU B CA 1
ATOM 1335 C C . GLU B 1 72 ? -5.234 16.594 7.043 1 51.94 72 GLU B C 1
ATOM 1337 O O . GLU B 1 72 ? -6.004 16.688 6.078 1 51.94 72 GLU B O 1
ATOM 1342 N N . GLY B 1 73 ? -4.402 17.766 7.121 1 41.69 73 GLY B N 1
ATOM 1343 C CA . GLY B 1 73 ? -4.484 19.219 7.113 1 41.69 73 GLY B CA 1
ATOM 1344 C C . GLY B 1 73 ? -5.246 19.766 5.922 1 41.69 73 GLY B C 1
ATOM 1345 O O . GLY B 1 73 ? -6.094 19.078 5.352 1 41.69 73 GLY B O 1
ATOM 1346 N N . PRO B 1 74 ? -4.5 20.812 5.223 1 39.31 74 PRO B N 1
ATOM 1347 C CA . PRO B 1 74 ? -4.984 21.828 4.285 1 39.31 74 PRO B CA 1
ATOM 1348 C C . PRO B 1 74 ? -5.676 21.219 3.064 1 39.31 74 PRO B C 1
ATOM 1350 O O . PRO B 1 74 ? -6.262 21.953 2.258 1 39.31 74 PRO B O 1
ATOM 1353 N N . PHE B 1 75 ? -5.691 19.938 2.832 1 40.38 75 PHE B N 1
ATOM 1354 C CA . PHE B 1 75 ? -6.242 19.359 1.613 1 40.38 75 PHE B CA 1
ATOM 1355 C C . PHE B 1 75 ? -7.523 18.594 1.909 1 40.38 75 PHE B C 1
ATOM 1357 O O . PHE B 1 75 ? -7.969 17.781 1.098 1 40.38 75 PHE B O 1
ATOM 1364 N N . ALA B 1 76 ? -8.141 18.594 2.947 1 39.38 76 ALA B N 1
ATOM 1365 C CA . ALA B 1 76 ? -9.5 18.312 3.381 1 39.38 76 ALA B CA 1
ATOM 1366 C C . ALA B 1 76 ? -10.523 18.906 2.418 1 39.38 76 ALA B C 1
ATOM 1368 O O . ALA B 1 76 ? -10.602 20.125 2.268 1 39.38 76 ALA B O 1
ATOM 1369 N N . GLY B 1 77 ? -10.969 18.109 1.405 1 46.59 77 GLY B N 1
ATOM 1370 C CA . GLY B 1 77 ? -11.883 18.547 0.36 1 46.59 77 GLY B CA 1
ATOM 1371 C C . GLY B 1 77 ? -11.32 18.344 -1.038 1 46.59 77 GLY B C 1
ATOM 1372 O O . GLY B 1 77 ? -11.938 18.766 -2.02 1 46.59 77 GLY B O 1
ATOM 1373 N N . MET B 1 78 ? -10.031 18.188 -1.186 1 43.31 78 MET B N 1
ATOM 1374 C CA . MET B 1 78 ? -9.477 18.125 -2.537 1 43.31 78 MET B CA 1
ATOM 1375 C C . MET B 1 78 ? -9.961 16.875 -3.266 1 43.31 78 MET B C 1
ATOM 1377 O O . MET B 1 78 ? -10.078 15.812 -2.662 1 43.31 78 MET B O 1
ATOM 1381 N N . THR B 1 79 ? -10.469 17.094 -4.477 1 43.88 79 THR B N 1
ATOM 1382 C CA . THR B 1 79 ? -10.906 16.031 -5.375 1 43.88 79 THR B CA 1
ATOM 1383 C C . THR B 1 79 ? -9.742 15.117 -5.746 1 43.88 79 THR B C 1
ATOM 1385 O O . THR B 1 79 ? -8.578 15.484 -5.574 1 43.88 79 THR B O 1
ATOM 1388 N N . LEU B 1 80 ? -9.961 13.93 -6.199 1 42.34 80 LEU B N 1
ATOM 1389 C CA . LEU B 1 80 ? -8.961 12.977 -6.672 1 42.34 80 LEU B CA 1
ATOM 1390 C C . LEU B 1 80 ? -8 13.641 -7.648 1 42.34 80 LEU B C 1
ATOM 1392 O O . LEU B 1 80 ? -6.789 13.406 -7.59 1 42.34 80 LEU B O 1
ATOM 1396 N N . ALA B 1 81 ? -8.516 14.359 -8.461 1 47.66 81 ALA B N 1
ATOM 1397 C CA . ALA B 1 81 ? -7.746 15.07 -9.477 1 47.66 81 ALA B CA 1
ATOM 1398 C C . ALA B 1 81 ? -6.762 16.047 -8.836 1 47.66 81 ALA B C 1
ATOM 1400 O O . ALA B 1 81 ? -5.609 16.141 -9.258 1 47.66 81 ALA B O 1
ATOM 1401 N N . GLN B 1 82 ? -7.191 16.656 -7.859 1 47.41 82 GLN B N 1
ATOM 1402 C CA . GLN B 1 82 ? -6.34 17.641 -7.191 1 47.41 82 GLN B CA 1
ATOM 1403 C C . GLN B 1 82 ? -5.242 16.953 -6.387 1 47.41 82 GLN B C 1
ATOM 1405 O O . GLN B 1 82 ? -4.109 17.438 -6.332 1 47.41 82 GLN B O 1
ATOM 1410 N N . TRP B 1 83 ? -5.609 15.938 -6.035 1 47.62 83 TRP B N 1
ATOM 1411 C CA . TRP B 1 83 ? -4.645 15.125 -5.305 1 47.62 83 TRP B CA 1
ATOM 1412 C C . TRP B 1 83 ? -3.557 14.602 -6.234 1 47.62 83 TRP B C 1
ATOM 1414 O O . TRP B 1 83 ? -2.371 14.641 -5.895 1 47.62 83 TRP B O 1
ATOM 1424 N N . GLN B 1 84 ? -3.947 14.031 -7.227 1 48.53 84 GLN B N 1
ATOM 142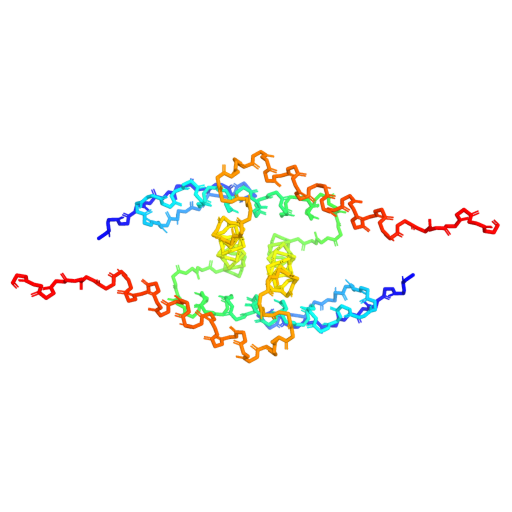5 C CA . GLN B 1 84 ? -2.977 13.586 -8.219 1 48.53 84 GLN B CA 1
ATOM 1426 C C . GLN B 1 84 ? -2.057 14.727 -8.641 1 48.53 84 GLN B C 1
ATOM 1428 O O . GLN B 1 84 ? -0.856 14.523 -8.836 1 48.53 84 GLN B O 1
ATOM 1433 N N . GLN B 1 85 ? -2.594 15.836 -8.703 1 49.31 85 GLN B N 1
ATOM 1434 C CA . GLN B 1 85 ? -1.812 17.016 -9.055 1 49.31 85 GLN B CA 1
ATOM 1435 C C . GLN B 1 85 ? -0.833 17.375 -7.938 1 49.31 85 GLN B C 1
ATOM 1437 O O . GLN B 1 85 ? 0.31 17.75 -8.203 1 49.31 85 GLN B O 1
ATOM 1442 N N . GLN B 1 86 ? -1.241 17.25 -6.816 1 47.31 86 GLN B N 1
ATOM 1443 C CA . GLN B 1 86 ? -0.365 17.609 -5.707 1 47.31 86 GLN B CA 1
ATOM 1444 C C . GLN B 1 86 ? 0.769 16.594 -5.551 1 47.31 86 GLN B C 1
ATOM 1446 O O . GLN B 1 86 ? 1.909 16.984 -5.273 1 47.31 86 GLN B O 1
ATOM 1451 N N . ILE B 1 87 ? 0.453 15.422 -5.699 1 48.47 87 ILE B N 1
ATOM 1452 C CA . ILE B 1 87 ? 1.471 14.375 -5.695 1 48.47 87 ILE B CA 1
ATOM 1453 C C . ILE B 1 87 ? 2.479 14.633 -6.812 1 48.47 87 ILE B C 1
ATOM 1455 O O . ILE B 1 87 ? 3.689 14.508 -6.609 1 48.47 87 ILE B O 1
ATOM 1459 N N . ALA B 1 88 ? 1.956 14.836 -7.918 1 49.66 88 ALA B N 1
ATOM 1460 C CA . ALA B 1 88 ? 2.82 15.211 -9.031 1 49.66 88 ALA B CA 1
ATOM 1461 C C . ALA B 1 88 ? 3.684 16.422 -8.68 1 49.66 88 ALA B C 1
ATOM 1463 O O . ALA B 1 88 ? 4.871 16.453 -9.016 1 49.66 88 ALA B O 1
ATOM 1464 N N . THR B 1 89 ? 3.105 17.297 -8.062 1 44.53 89 THR B N 1
ATOM 1465 C CA . THR B 1 89 ? 3.838 18.5 -7.668 1 44.53 89 THR B CA 1
ATOM 1466 C C . THR B 1 89 ? 4.906 18.156 -6.629 1 44.53 89 THR B C 1
ATOM 1468 O O . THR B 1 89 ? 6.027 18.672 -6.703 1 44.53 89 THR B O 1
ATOM 1471 N N . ILE B 1 90 ? 4.461 17.406 -5.727 1 44.56 90 ILE B N 1
ATOM 1472 C CA . ILE B 1 90 ? 5.418 17.031 -4.695 1 44.56 90 ILE B CA 1
ATOM 1473 C C . ILE B 1 90 ? 6.555 16.219 -5.32 1 44.56 90 ILE B C 1
ATOM 1475 O O . ILE B 1 90 ? 7.727 16.438 -5.012 1 44.56 90 ILE B O 1
ATOM 1479 N N . THR B 1 91 ? 6.219 15.281 -6.078 1 46.16 91 THR B N 1
ATOM 1480 C CA . THR B 1 91 ? 7.23 14.531 -6.816 1 46.16 91 THR B CA 1
ATOM 1481 C C . THR B 1 91 ? 8.109 15.469 -7.637 1 46.16 91 THR B C 1
ATOM 1483 O O . THR B 1 91 ? 9.328 15.289 -7.703 1 46.16 91 THR B O 1
ATOM 1486 N N . GLU B 1 92 ? 7.488 16.344 -8.266 1 47.09 92 GLU B N 1
ATOM 1487 C CA . GLU B 1 92 ? 8.227 17.359 -9.023 1 47.09 92 GLU B CA 1
ATOM 1488 C C . GLU B 1 92 ? 9.133 18.172 -8.109 1 47.09 92 GLU B C 1
ATOM 1490 O O . GLU B 1 92 ? 10.281 18.453 -8.461 1 47.09 92 GLU B O 1
ATOM 1495 N N . VAL B 1 93 ? 8.656 18.578 -7.047 1 42.72 93 VAL B N 1
ATOM 1496 C CA . VAL B 1 93 ? 9.445 19.375 -6.117 1 42.72 93 VAL B CA 1
ATOM 1497 C C . VAL B 1 93 ? 10.625 18.547 -5.598 1 42.72 93 VAL B C 1
ATOM 1499 O O . VAL B 1 93 ? 11.75 19.047 -5.523 1 42.72 93 VAL B O 1
ATOM 1502 N N . VAL B 1 94 ? 10.328 17.406 -5.262 1 43.19 94 VAL B N 1
ATOM 1503 C CA . VAL B 1 94 ? 11.383 16.516 -4.801 1 43.19 94 VAL B CA 1
ATOM 1504 C C . VAL B 1 94 ? 12.398 16.281 -5.922 1 43.19 94 VAL B C 1
ATOM 1506 O O . VAL B 1 94 ? 13.609 16.297 -5.688 1 43.19 94 VAL B O 1
ATOM 1509 N N . ASP B 1 95 ? 11.867 15.984 -7.059 1 45 95 ASP B N 1
ATOM 1510 C CA . ASP B 1 95 ? 12.75 15.852 -8.219 1 45 95 ASP B CA 1
ATOM 1511 C C . ASP B 1 95 ? 13.562 17.125 -8.438 1 45 95 ASP B C 1
ATOM 1513 O O . ASP B 1 95 ? 14.75 17.062 -8.758 1 45 95 ASP B O 1
ATOM 1517 N N . GLN B 1 96 ? 12.914 18.172 -8.312 1 43.53 96 GLN B N 1
ATOM 1518 C CA . GLN B 1 96 ? 13.602 19.453 -8.461 1 43.53 96 GLN B CA 1
ATOM 1519 C C . GLN B 1 96 ? 14.633 19.656 -7.359 1 43.53 96 GLN B C 1
ATOM 1521 O O . GLN B 1 96 ? 15.711 20.188 -7.602 1 43.53 96 GLN B O 1
ATOM 1526 N N . ALA B 1 97 ? 14.234 19.281 -6.273 1 38.44 97 ALA B N 1
ATOM 1527 C CA . ALA B 1 97 ? 15.18 19.453 -5.168 1 38.44 97 ALA B CA 1
ATOM 1528 C C . ALA B 1 97 ? 16.391 18.531 -5.332 1 38.44 97 ALA B C 1
ATOM 1530 O O . ALA B 1 97 ? 17.484 18.875 -4.895 1 38.44 97 ALA B O 1
ATOM 1531 N N . LEU B 1 98 ? 16.156 17.484 -5.926 1 39.06 98 LEU B N 1
ATOM 1532 C CA . LEU B 1 98 ? 17.234 16.531 -6.195 1 39.06 98 LEU B CA 1
ATOM 1533 C C . LEU B 1 98 ? 17.906 16.844 -7.527 1 39.06 98 LEU B C 1
ATOM 1535 O O . LEU B 1 98 ? 18.875 16.188 -7.902 1 39.06 98 LEU B O 1
ATOM 1539 N N . ALA B 1 99 ? 17.25 17.641 -8.297 1 41.22 99 ALA B N 1
ATOM 1540 C CA . ALA B 1 99 ? 17.969 18 -9.516 1 41.22 99 ALA B CA 1
ATOM 1541 C C . ALA B 1 99 ? 19.359 18.547 -9.18 1 41.22 99 ALA B C 1
ATOM 1543 O O . ALA B 1 99 ? 19.531 19.281 -8.203 1 41.22 99 ALA B O 1
ATOM 1544 N N . PRO B 1 100 ? 20.25 17.875 -9.562 1 40.97 100 PRO B N 1
ATOM 1545 C CA . PRO B 1 100 ? 21.656 18.312 -9.461 1 40.97 100 PRO B CA 1
ATOM 1546 C C . PRO B 1 100 ? 21.828 19.797 -9.742 1 40.97 100 PRO B C 1
ATOM 1548 O O . PRO B 1 100 ? 21.156 20.344 -10.625 1 40.97 100 PRO B O 1
ATOM 1551 N N . GLN B 1 101 ? 21.766 20.672 -8.766 1 38.97 101 GLN B N 1
ATOM 1552 C CA . GLN B 1 101 ? 22.375 22 -8.859 1 38.97 101 GLN B CA 1
ATOM 1553 C C . GLN B 1 101 ? 23.688 21.938 -9.641 1 38.97 101 GLN B C 1
ATOM 1555 O O . GLN B 1 101 ? 24.766 21.891 -9.047 1 38.97 101 GLN B O 1
ATOM 1560 N N . GLU B 1 102 ? 23.891 21.125 -10.578 1 36.38 102 GLU B N 1
ATOM 1561 C CA . GLU B 1 102 ? 25.172 21.406 -11.195 1 36.38 102 GLU B CA 1
ATOM 1562 C C . GLU B 1 102 ? 25.203 22.797 -11.82 1 36.38 102 GLU B C 1
ATOM 1564 O O . GLU B 1 102 ? 26.141 23.156 -12.539 1 36.38 102 GLU B O 1
ATOM 1569 N N . LYS B 1 103 ? 24.203 23.812 -11.742 1 34 103 LYS B N 1
ATOM 1570 C CA . LYS B 1 103 ? 24.703 24.922 -12.547 1 34 103 LYS B CA 1
ATOM 1571 C C . LYS B 1 103 ? 26.016 25.453 -11.977 1 34 103 LYS B C 1
ATOM 1573 O O . LYS B 1 103 ? 26.703 26.25 -12.617 1 34 103 LYS B O 1
ATOM 1578 N N . LEU B 1 104 ? 26.156 25.578 -10.641 1 31.67 104 LEU B N 1
ATOM 1579 C CA . LEU B 1 104 ? 27.078 26.672 -10.391 1 31.67 104 LEU B CA 1
ATOM 1580 C C . LEU B 1 104 ? 28.5 26.297 -10.789 1 31.67 104 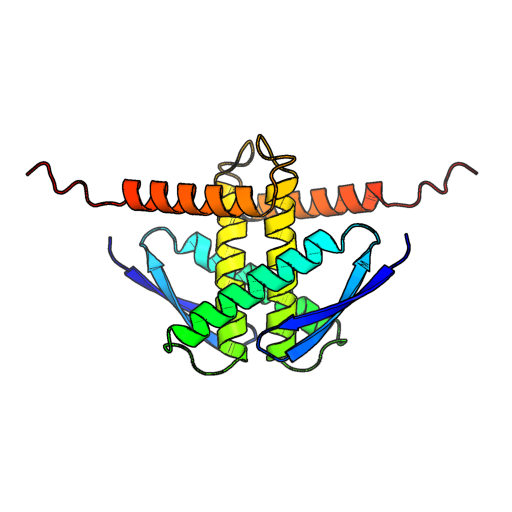LEU B C 1
ATOM 1582 O O . LEU B 1 104 ? 29.375 27.172 -10.852 1 31.67 104 LEU B O 1
ATOM 1586 N N . PHE B 1 105 ? 29.094 25.016 -10.891 1 27.14 105 PHE B N 1
ATOM 1587 C CA . PHE B 1 105 ? 30.469 25.312 -11.305 1 27.14 105 PHE B CA 1
ATOM 1588 C C . PHE B 1 105 ? 30.578 25.344 -12.82 1 27.14 105 PHE B C 1
ATOM 1590 O O . PHE B 1 105 ? 29.797 24.688 -13.523 1 27.14 105 PHE B O 1
#

Organism: Herbaspirillum seropedicae (strain SmR1) (NCBI:txid757424)

Sequence (210 aa):
MSTIQIQAMIMGQSYTLACQEGEQAALHHAVAYLDQKMRAIRDAGRIKGTDRIAVMAGLGIAAELLSMQRNEGPFAGMTLAQWQQQIATITEVVDQALAPQEKLFMSTIQIQAMIMGQSYTLACQEGEQAALHHAVAYLDQKMRAIRDAGRIKGTDRIAVMAGLGIAAELLSMQRNEGPFAGMTLAQWQQQIATITEVVDQALAPQEKLF

pLDDT: mean 73.2, std 22.39, range [27.14, 96.38]

Nearest PDB structures (foldseek):
  1t3u-assembly1_D  TM=7.250E-01  e=6.784E-05  Pseudomonas aeruginosa PAO1
  1t3u-assembly1_C  TM=6.675E-01  e=1.561E-04  Pseudomonas aeruginosa PAO1
  4p1m-assembly1_A-2  TM=6.750E-01  e=2.026E-03  Escherichia coli
  6xiq-assembly1_v  TM=5.425E-01  e=1.398E+00  Saccharomyces cerevisiae
  6zvk-assembly1_N3  TM=4.770E-01  e=9.514E-01  Oryctolagus cuniculus

Secondary structure (DSSP, 8-state):
--EEEEEEEETTEEEEEEEETT-HHHHHHHHHHHHHHHHHHHHHT---SHHHHHHHHHHHHHHHHHHHHHHSSTTTT--HHHHHHHHHHHHHHHHHHHS---TT-/--EEEEEEEETTEEEEEEEETT-HHHHHHHHHHHHHHHHHHHHHT---SHHHHHHHHHHHHHHHHHHHHHHSSTTTT--HHHHHHHHHHHHHHHHHHHS---S--

InterPro domains:
  IPR007838 Cell division protein ZapA-like [PF05164] (8-76)
  IPR007838 Cell division protein ZapA-like [PTHR34981] (4-98)
  IPR036192 Cell division protein ZapA-like superfamily [SSF102829] (5-98)
  IPR042233 Cell division protein ZapA, N-terminal [G3DSA:3.30.160.880] (2-47)

Foldseek 3Di:
DDWDWDWAAAPNDIDIDIDDDPCVVVVNVVRVQLRVQLVVQVVVVPDDDSVVSSVVSVVVVVVVVVVCVCPDDDCPPPDPVVVVVVVVVVVVVVCVVPPPPVPPD/DDWDWDWAAAPNDIDIDIDDDPCVVVVNVVRVQLNVQLVVQVVVVPDDDSVVSSVVSVVVVVVVVVVCVCPDPDCPPPDPVVVVVVVVVVVVVVCVVPPPPVPPD